Protein 3WWX (pdb70)

Sequence (340 aa):
PDHAATQQALEAAVADGVPGAVAQARDGRDRWTGTAGERGGDDRYRVGSITKTFTATVLLQLQAEGRIDLDDPVEKWLPGVVRGNGHDGRKITVRQLLNHTSGIYSYTEDPAFQAKVFGPGFLEHRYDTWTPKQLVAVAMAHEPDFTPGASWNYSNTNFVLAGMVIEKVTGRPYGKAVENRIIKPLKLRATTVPGTRSAMPEPSSPAYSKLSRNAPVHDVSTLNPSIAGAAGEMISDSRDLQTFYRALLQGRLLPKSALNEMTTTVQISPEYPNVGYGLGLMKDKLSCGVEVWGHGGGIHGSSSLAQVTRDGGHSLAGNFNADWAGDSQKVIEAEFCGTA

Organism: NCBI:txid690348

Structure (mmCIF, N/CA/C/O backbone):
data_3WWX
#
_entry.id   3WWX
#
_cell.length_a   59.290
_cell.length_b   74.681
_cell.length_c   76.447
_cell.angle_alpha   90.00
_cell.angle_beta   90.00
_cell.angle_gamma   90.00
#
_symmetry.space_group_name_H-M   'P 21 21 21'
#
loop_
_entity.id
_entity.type
_entity.pdbx_description
1 polymer 'S12 family peptidase'
2 non-polymer 'OCTANE 1,8-DIAMINE'
3 water water
#
loop_
_atom_site.group_PDB
_atom_site.id
_atom_site.type_symbol
_atom_site.label_atom_id
_atom_site.label_alt_id
_atom_site.label_comp_id
_atom_site.label_asym_id
_atom_site.label_entity_id
_atom_site.label_seq_id
_atom_site.pdbx_PDB_ins_code
_atom_site.Cartn_x
_atom_site.Cartn_y
_atom_site.Cartn_z
_atom_site.occupancy
_atom_site.B_iso_or_equiv
_atom_site.auth_seq_id
_atom_site.auth_comp_id
_atom_site.auth_asym_id
_atom_site.auth_atom_id
_atom_site.pdbx_PDB_model_num
ATOM 1 N N . PRO A 1 5 ? 44.346 -9.406 25.694 1.00 42.66 38 PRO A N 1
ATOM 2 C CA . PRO A 1 5 ? 42.892 -9.494 25.526 1.00 39.93 38 PRO A CA 1
ATOM 3 C C . PRO A 1 5 ? 42.519 -10.233 24.237 1.00 39.38 38 PRO A C 1
ATOM 4 O O . PRO A 1 5 ? 41.940 -11.303 24.442 1.00 47.80 38 PRO A O 1
ATOM 15 N N . ASP A 1 6 ? 42.810 -9.678 23.035 1.00 33.33 39 ASP A N 1
ATOM 16 C CA . ASP A 1 6 ? 42.897 -10.401 21.717 1.00 41.13 39 ASP A CA 1
ATOM 17 C C . ASP A 1 6 ? 42.014 -9.990 20.484 1.00 37.40 39 ASP A C 1
ATOM 18 O O . ASP A 1 6 ? 41.254 -10.805 19.944 1.00 38.41 39 ASP A O 1
ATOM 27 N N . HIS A 1 7 ? 42.148 -8.813 19.921 1.00 26.51 40 HIS A N 1
ATOM 28 C CA . HIS A 1 7 ? 41.187 -8.471 18.856 1.00 20.30 40 HIS A CA 1
ATOM 29 C C . HIS A 1 7 ? 41.825 -8.338 17.479 1.00 21.50 40 HIS A C 1
ATOM 30 O O . HIS A 1 7 ? 41.427 -7.524 16.654 1.00 18.94 40 HIS A O 1
ATOM 45 N N . ALA A 1 8 ? 42.791 -9.205 17.196 1.00 21.62 41 ALA A N 1
ATOM 46 C CA . ALA A 1 8 ? 43.619 -9.045 16.001 1.00 21.95 41 ALA A CA 1
ATOM 47 C C . ALA A 1 8 ? 42.849 -9.106 14.680 1.00 18.43 41 ALA A C 1
ATOM 48 O O . ALA A 1 8 ? 43.146 -8.357 13.758 1.00 19.09 41 ALA A O 1
ATOM 55 N N . ALA A 1 9 ? 41.864 -9.993 14.571 1.00 17.78 42 ALA A N 1
ATOM 56 C CA . ALA A 1 9 ? 41.077 -10.094 13.351 1.00 17.26 42 ALA A CA 1
ATOM 57 C C . ALA A 1 9 ? 40.314 -8.791 13.126 1.00 14.55 42 ALA A C 1
ATOM 58 O O . ALA A 1 9 ? 40.150 -8.335 11.990 1.00 17.61 42 ALA A O 1
ATOM 65 N N . THR A 1 10 ? 39.834 -8.202 14.213 1.00 16.44 43 THR A N 1
ATOM 66 C CA . THR A 1 10 ? 39.045 -6.977 14.084 1.00 14.72 43 THR A CA 1
ATOM 67 C C . THR A 1 10 ? 39.940 -5.829 13.627 1.00 14.87 43 THR A C 1
ATOM 68 O O . THR A 1 10 ? 39.542 -5.047 12.768 1.00 14.32 43 THR A O 1
ATOM 79 N N . GLN A 1 11 ? 41.140 -5.747 14.182 1.00 16.26 44 GLN A N 1
ATOM 80 C CA . GLN A 1 11 ? 42.149 -4.784 13.726 1.00 16.09 44 GLN A CA 1
ATOM 81 C C . GLN A 1 11 ? 42.419 -4.952 12.231 1.00 17.09 44 GLN A C 1
ATOM 82 O O . GLN A 1 11 ? 42.442 -3.980 11.470 1.00 17.21 44 GLN A O 1
ATOM 96 N N . GLN A 1 12 ? 42.591 -6.193 11.794 1.00 18.59 45 GLN A N 1
ATOM 97 C CA . GLN A 1 12 ? 42.800 -6.489 10.389 1.00 19.96 45 GLN A CA 1
ATOM 98 C C . GLN A 1 12 ? 41.646 -5.975 9.529 1.00 17.85 45 GLN A C 1
ATOM 99 O O . GLN A 1 12 ? 41.844 -5.475 8.423 1.00 19.52 45 GLN A O 1
ATOM 113 N N . ALA A 1 13 ? 40.418 -6.107 10.039 1.00 17.01 46 ALA A N 1
ATOM 114 C CA . ALA A 1 13 ? 39.233 -5.697 9.300 1.00 16.11 46 ALA A CA 1
ATOM 115 C C . ALA A 1 13 ? 39.154 -4.167 9.181 1.00 14.84 46 ALA A C 1
ATOM 116 O O . ALA A 1 13 ? 38.698 -3.647 8.176 1.00 16.40 46 ALA A O 1
ATOM 123 N N . LEU A 1 14 ? 39.624 -3.467 10.198 1.00 13.62 47 LEU A N 1
ATOM 124 C CA . LEU A 1 14 ? 39.738 -2.014 10.103 1.00 14.52 47 LEU A CA 1
ATOM 125 C C . LEU A 1 14 ? 40.754 -1.638 9.027 1.00 15.34 47 LEU A C 1
ATOM 126 O O . LEU A 1 14 ? 40.521 -0.718 8.227 1.00 16.07 47 LEU A O 1
ATOM 142 N N . GLU A 1 15 ? 41.893 -2.337 9.024 1.00 14.54 48 GLU A N 1
ATOM 143 C CA . GLU A 1 15 ? 42.900 -2.087 7.998 1.00 16.44 48 GLU A CA 1
ATOM 144 C C . GLU A 1 15 ? 42.364 -2.371 6.591 1.00 18.00 48 GLU A C 1
ATOM 145 O O . GLU A 1 15 ? 42.654 -1.633 5.642 1.00 17.37 48 GLU A O 1
ATOM 157 N N . ALA A 1 16 ? 41.555 -3.413 6.434 1.00 15.85 49 ALA A N 1
ATOM 158 C CA . ALA A 1 16 ? 40.938 -3.682 5.137 1.00 17.79 49 ALA A CA 1
ATOM 159 C C . ALA A 1 16 ? 40.013 -2.554 4.666 1.00 17.24 49 ALA A C 1
ATOM 160 O O . ALA A 1 16 ? 39.957 -2.229 3.478 1.00 19.75 49 ALA A O 1
ATOM 167 N N . ALA A 1 17 ? 39.262 -1.975 5.599 1.00 16.76 50 ALA A N 1
ATOM 168 C CA . ALA A 1 17 ? 38.389 -0.861 5.259 1.00 16.02 50 ALA A CA 1
ATOM 169 C C . ALA A 1 17 ? 39.197 0.323 4.737 1.00 14.25 50 ALA A C 1
ATOM 170 O O . ALA A 1 17 ? 38.829 0.950 3.746 1.00 16.68 50 ALA A O 1
ATOM 177 N N . VAL A 1 18 ? 40.292 0.612 5.419 1.00 15.51 51 VAL A N 1
ATOM 178 C CA . VAL A 1 18 ? 41.171 1.703 5.016 1.00 15.65 51 VAL A CA 1
ATOM 179 C C . VAL A 1 18 ? 41.791 1.395 3.648 1.00 18.38 51 VAL A C 1
ATOM 180 O O . VAL A 1 18 ? 41.844 2.263 2.781 1.00 18.24 51 VAL A O 1
ATOM 193 N N . ALA A 1 19 ? 42.220 0.155 3.435 1.00 18.60 52 ALA A N 1
ATOM 194 C CA . ALA A 1 19 ? 42.706 -0.229 2.099 1.00 18.19 52 ALA A CA 1
ATOM 195 C C . ALA A 1 19 ? 41.653 -0.053 0.995 1.00 22.71 52 ALA A C 1
ATOM 196 O O . ALA A 1 19 ? 42.001 0.174 -0.173 1.00 23.32 52 ALA A O 1
ATOM 203 N N . ASP A 1 20 ? 40.373 -0.163 1.354 1.00 19.29 53 ASP A N 1
ATOM 204 C CA . ASP A 1 20 ? 39.256 -0.040 0.419 1.00 18.67 53 ASP A CA 1
ATOM 205 C C . ASP A 1 20 ? 38.902 1.422 0.134 1.00 18.68 53 ASP A C 1
ATOM 206 O O . ASP A 1 20 ? 38.058 1.701 -0.714 1.00 22.06 53 ASP A O 1
ATOM 215 N N . GLY A 1 21 ? 39.526 2.339 0.874 1.00 16.95 54 GLY A N 1
ATOM 216 C CA . GLY A 1 21 ? 39.320 3.765 0.662 1.00 16.63 54 GLY A CA 1
ATOM 217 C C . GLY A 1 21 ? 38.813 4.557 1.855 1.00 18.84 54 GLY A C 1
ATOM 218 O O . GLY A 1 21 ? 38.692 5.773 1.752 1.00 18.28 54 GLY A O 1
ATOM 222 N N . VAL A 1 22 ? 38.513 3.905 2.974 1.00 15.87 55 VAL A N 1
ATOM 223 C CA . VAL A 1 22 ? 38.125 4.659 4.166 1.00 12.68 55 VAL A CA 1
ATOM 224 C C . VAL A 1 22 ? 39.315 5.457 4.708 1.00 14.16 55 VAL A C 1
ATOM 225 O O . VAL A 1 22 ? 40.352 4.878 5.041 1.00 14.85 55 VAL A O 1
ATOM 238 N N . PRO A 1 23 ? 39.179 6.790 4.843 1.00 13.28 56 PRO A N 1
ATOM 239 C CA . PRO A 1 23 ? 40.331 7.527 5.386 1.00 13.72 56 PRO A CA 1
ATOM 240 C C . PRO A 1 23 ? 40.712 7.155 6.817 1.00 15.25 56 PRO A C 1
ATOM 241 O O . PRO A 1 23 ? 41.894 7.090 7.146 1.00 15.21 56 PRO A O 1
ATOM 252 N N . GLY A 1 24 ? 39.723 6.912 7.674 1.00 12.63 57 GLY A N 1
ATOM 253 C CA . GLY A 1 24 ? 39.982 6.542 9.042 1.00 12.45 57 GLY A CA 1
ATOM 254 C C . GLY A 1 24 ? 38.870 5.665 9.597 1.00 12.43 57 GLY A C 1
ATOM 255 O O . GLY A 1 24 ? 37.686 6.013 9.498 1.00 12.18 57 GLY A O 1
ATOM 259 N N . ALA A 1 25 ? 39.260 4.531 10.174 1.00 12.83 58 ALA A N 1
ATOM 260 C CA . ALA A 1 25 ? 38.340 3.552 10.734 1.00 11.95 58 ALA A CA 1
ATOM 261 C C . ALA A 1 25 ? 38.617 3.390 12.215 1.00 11.98 58 ALA A C 1
ATOM 262 O O . ALA A 1 25 ? 39.765 3.372 12.652 1.00 13.05 58 ALA A O 1
ATOM 269 N N . VAL A 1 26 ? 37.558 3.279 13.007 1.00 10.29 59 VAL A N 1
ATOM 270 C CA . VAL A 1 26 ? 37.685 3.039 14.442 1.00 11.29 59 VAL A CA 1
ATOM 271 C C . VAL A 1 26 ? 36.677 1.992 14.886 1.00 11.75 59 VAL A C 1
ATOM 272 O O . VAL A 1 26 ? 35.561 1.927 14.357 1.00 11.42 59 VAL A O 1
ATOM 285 N N . ALA A 1 27 ? 37.068 1.168 15.856 1.00 12.41 60 ALA A N 1
ATOM 286 C CA . ALA A 1 27 ? 36.133 0.263 16.520 1.00 11.59 60 ALA A CA 1
ATOM 287 C C . ALA A 1 27 ? 36.580 0.043 17.941 1.00 13.17 60 ALA A C 1
ATOM 288 O O . ALA A 1 27 ? 37.759 0.224 18.282 1.00 11.82 60 ALA A O 1
ATOM 295 N N . GLN A 1 28 ? 35.609 -0.271 18.786 1.00 11.70 61 GLN A N 1
ATOM 296 C CA . GLN A 1 28 ? 35.878 -0.774 20.116 1.00 11.04 61 GLN A CA 1
ATOM 297 C C . GLN A 1 28 ? 35.047 -2.014 20.323 1.00 10.58 61 GLN A C 1
ATOM 298 O O . GLN A 1 28 ? 33.985 -2.166 19.723 1.00 10.47 61 GLN A O 1
ATOM 312 N N . ALA A 1 29 ? 35.524 -2.897 21.199 1.00 11.33 62 ALA A N 1
ATOM 313 C CA . ALA A 1 29 ? 34.825 -4.146 21.459 1.00 10.31 62 ALA A CA 1
ATOM 314 C C . ALA A 1 29 ? 35.073 -4.570 22.886 1.00 12.91 62 ALA A C 1
ATOM 315 O O . ALA A 1 29 ? 36.037 -4.147 23.515 1.00 13.72 62 ALA A O 1
ATOM 322 N N . ARG A 1 30 ? 34.188 -5.399 23.396 1.00 11.08 63 ARG A N 1
ATOM 323 C CA . ARG A 1 30 ? 34.335 -5.924 24.749 1.00 10.42 63 ARG A CA 1
ATOM 324 C C . ARG A 1 30 ? 33.714 -7.302 24.758 1.00 9.89 63 ARG A C 1
ATOM 325 O O . ARG A 1 30 ? 32.493 -7.461 24.695 1.00 10.63 63 ARG A O 1
ATOM 346 N N . ASP A 1 31 ? 34.588 -8.305 24.817 1.00 12.46 64 ASP A N 1
ATOM 347 C CA . ASP A 1 31 ? 34.188 -9.705 24.759 1.00 14.55 64 ASP A CA 1
ATOM 348 C C . ASP A 1 31 ? 34.198 -10.250 26.191 1.00 14.03 64 ASP A C 1
ATOM 349 O O . ASP A 1 31 ? 35.238 -10.594 26.738 1.00 14.61 64 ASP A O 1
ATOM 358 N N . GLY A 1 32 ? 33.018 -10.292 26.795 1.00 11.74 65 GLY A N 1
ATOM 359 C CA . GLY A 1 32 ? 32.885 -10.659 28.201 1.00 15.28 65 GLY A CA 1
ATOM 360 C C . GLY A 1 32 ? 33.231 -9.450 29.062 1.00 15.78 65 GLY A C 1
ATOM 361 O O . GLY A 1 32 ? 32.332 -8.818 29.632 1.00 18.01 65 GLY A O 1
ATOM 365 N N . ARG A 1 33 ? 34.529 -9.147 29.136 1.00 14.03 66 ARG A N 1
ATOM 366 C CA . ARG A 1 33 ? 35.076 -7.993 29.847 1.00 14.39 66 ARG A CA 1
ATOM 367 C C . ARG A 1 33 ? 36.304 -7.522 29.079 1.00 17.47 66 ARG A C 1
ATOM 368 O O . ARG A 1 33 ? 36.739 -8.179 28.135 1.00 19.57 66 ARG A O 1
ATOM 389 N N . ASP A 1 34 ? 36.835 -6.373 29.482 1.00 18.54 67 ASP A N 1
ATOM 390 C CA . ASP A 1 34 ? 38.122 -5.851 28.974 1.00 20.25 67 ASP A CA 1
ATOM 391 C C . ASP A 1 34 ? 37.992 -5.206 27.589 1.00 18.70 67 ASP A C 1
ATOM 392 O O . ASP A 1 34 ? 38.187 -5.841 26.564 1.00 18.69 67 ASP A O 1
ATOM 401 N N . ARG A 1 35 ? 37.662 -3.920 27.600 1.00 23.19 68 ARG A N 1
ATOM 402 C CA . ARG A 1 35 ? 37.376 -3.178 26.372 1.00 20.38 68 ARG A CA 1
ATOM 403 C C . ARG A 1 35 ? 38.633 -2.922 25.537 1.00 19.83 68 ARG A C 1
ATOM 404 O O . ARG A 1 35 ? 39.611 -2.379 26.043 1.00 27.81 68 ARG A O 1
ATOM 425 N N . TRP A 1 36 ? 38.567 -3.294 24.256 1.00 15.05 69 TRP A N 1
ATOM 426 C CA . TRP A 1 36 ? 39.620 -3.095 23.265 1.00 14.09 69 TRP A CA 1
ATOM 427 C C . TRP A 1 36 ? 39.266 -1.924 22.356 1.00 16.95 69 TRP A C 1
ATOM 428 O O . TRP A 1 36 ? 38.094 -1.730 22.039 1.00 15.10 69 TRP A O 1
ATOM 449 N N . THR A 1 37 ? 40.281 -1.166 21.938 1.00 13.97 70 THR A N 1
ATOM 450 C CA . THR A 1 37 ? 40.111 -0.044 21.022 1.00 13.76 70 THR A CA 1
ATOM 451 C C . THR A 1 37 ? 41.089 -0.204 19.870 1.00 16.55 70 THR A C 1
ATOM 452 O O . THR A 1 37 ? 42.286 -0.469 20.070 1.00 16.26 70 THR A O 1
ATOM 463 N N . GLY A 1 38 ? 40.587 -0.053 18.656 1.00 13.90 71 GLY A N 1
ATOM 464 C CA . GLY A 1 38 ? 41.404 -0.155 17.468 1.00 13.93 71 GLY A CA 1
ATOM 465 C C . GLY A 1 38 ? 41.135 0.960 16.481 1.00 15.39 71 GLY A C 1
ATOM 466 O O . GLY A 1 38 ? 40.004 1.444 16.360 1.00 13.77 71 GLY A O 1
ATOM 470 N N . THR A 1 39 ? 42.182 1.372 15.770 1.00 13.64 72 THR A N 1
ATOM 471 C CA . THR A 1 39 ? 42.077 2.349 14.702 1.00 13.40 72 THR A CA 1
ATOM 472 C C . THR A 1 39 ? 42.922 1.929 13.523 1.00 15.87 72 THR A C 1
ATOM 473 O O . THR A 1 39 ? 43.928 1.220 13.700 1.00 15.88 72 THR A O 1
ATOM 484 N N . ALA A 1 40 ? 42.536 2.383 12.341 1.00 15.18 73 ALA A N 1
ATOM 485 C CA . ALA A 1 40 ? 43.367 2.280 11.147 1.00 13.73 73 ALA A CA 1
ATOM 486 C C . ALA A 1 40 ? 43.212 3.556 10.331 1.00 14.31 73 ALA A C 1
ATOM 487 O O . ALA A 1 40 ? 42.185 4.252 10.416 1.00 13.77 73 ALA A O 1
ATOM 494 N N . GLY A 1 41 ? 44.227 3.881 9.533 1.00 16.08 74 GLY A N 1
ATOM 495 C CA . GLY A 1 41 ? 44.229 5.132 8.802 1.00 15.75 74 GLY A CA 1
ATOM 496 C C . GLY A 1 41 ? 44.380 6.307 9.743 1.00 15.54 74 GLY A C 1
ATOM 497 O O . GLY A 1 41 ? 45.034 6.228 10.784 1.00 17.86 74 GLY A O 1
ATOM 501 N N . GLU A 1 42 ? 43.728 7.411 9.396 1.00 14.08 75 GLU A N 1
ATOM 502 C CA . GLU A 1 42 ? 43.772 8.621 10.188 1.00 14.41 75 GLU A CA 1
ATOM 503 C C . GLU A 1 42 ? 42.526 8.723 11.065 1.00 13.35 75 GLU A C 1
ATOM 504 O O . GLU A 1 42 ? 41.467 9.165 10.626 1.00 16.08 75 GLU A O 1
ATOM 516 N N . ARG A 1 43 ? 42.671 8.305 12.313 1.00 13.69 76 ARG A N 1
ATOM 517 C CA . ARG A 1 43 ? 41.517 8.161 13.186 1.00 14.47 76 ARG A CA 1
ATOM 518 C C . ARG A 1 43 ? 41.949 8.000 14.617 1.00 14.25 76 ARG A C 1
ATOM 519 O O . ARG 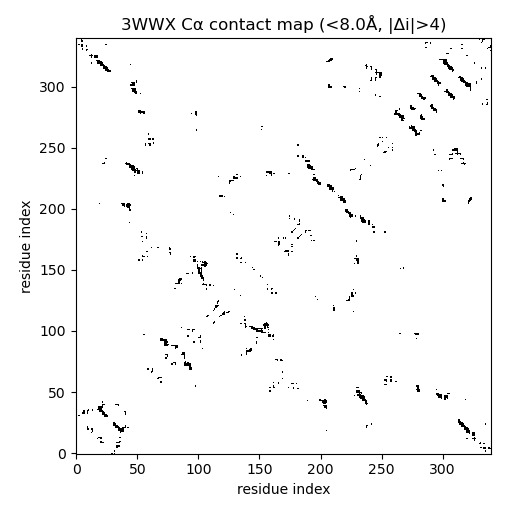A 1 43 ? 43.014 7.407 14.879 1.00 15.33 76 ARG A O 1
ATOM 540 N N . GLY A 1 44 ? 41.146 8.521 15.541 1.00 13.24 77 GLY A N 1
ATOM 541 C CA . GLY A 1 44 ? 41.366 8.365 16.972 1.00 11.98 77 GLY A CA 1
ATOM 542 C C . GLY A 1 44 ? 40.381 7.376 17.588 1.00 12.23 77 GLY A C 1
ATOM 543 O O . GLY A 1 44 ? 39.223 7.298 17.171 1.00 12.12 77 GLY A O 1
ATOM 547 N N . GLY A 1 45 ? 40.830 6.621 18.580 1.00 12.03 78 GLY A N 1
ATOM 548 C CA . GLY A 1 45 ? 40.012 5.544 19.118 1.00 12.62 78 GLY A CA 1
ATOM 549 C C . GLY A 1 45 ? 38.774 6.029 19.846 1.00 11.06 78 GLY A C 1
ATOM 550 O O . GLY A 1 45 ? 37.798 5.299 19.939 1.00 12.14 78 GLY A O 1
ATOM 554 N N . ASP A 1 46 ? 38.819 7.251 20.368 1.00 12.00 79 ASP A N 1
ATOM 555 C CA . ASP A 1 46 ? 37.693 7.861 21.072 1.00 11.91 79 ASP A CA 1
ATOM 556 C C . ASP A 1 46 ? 36.902 8.843 20.191 1.00 10.36 79 ASP A C 1
ATOM 557 O O . ASP A 1 46 ? 36.090 9.634 20.696 1.00 10.59 79 ASP A O 1
ATOM 566 N N . ASP A 1 47 ? 37.127 8.781 18.884 1.00 11.23 80 ASP A N 1
ATOM 567 C CA . ASP A 1 47 ? 36.423 9.690 17.967 1.00 9.53 80 ASP A CA 1
ATOM 568 C C . ASP A 1 47 ? 34.912 9.561 18.113 1.00 10.42 80 ASP A C 1
ATOM 569 O O . ASP A 1 47 ? 34.347 8.446 18.207 1.00 10.80 80 ASP A O 1
ATOM 578 N N . ARG A 1 48 ? 34.272 10.718 18.102 1.00 9.90 81 ARG A N 1
ATOM 579 C CA . ARG A 1 48 ? 32.821 10.811 18.105 1.00 9.07 81 ARG A CA 1
ATOM 580 C C . ARG A 1 48 ? 32.362 10.964 16.669 1.00 10.09 81 ARG A C 1
ATOM 581 O O . ARG A 1 48 ? 33.040 11.589 15.847 1.00 11.40 81 ARG A O 1
ATOM 602 N N . TYR A 1 49 ? 31.202 10.407 16.367 1.00 9.02 82 TYR A N 1
ATOM 603 C CA . TYR A 1 49 ? 30.701 10.370 15.004 1.00 8.01 82 TYR A CA 1
ATOM 604 C C . TYR A 1 49 ? 29.187 10.362 14.990 1.00 8.56 82 TYR A C 1
ATOM 605 O O . TYR A 1 49 ? 28.523 10.026 15.982 1.00 8.62 82 TYR A O 1
ATOM 623 N N . ARG A 1 50 ? 28.644 10.769 13.854 1.00 8.80 83 ARG A N 1
ATOM 624 C CA . ARG A 1 50 ? 27.217 10.729 13.600 1.00 8.84 83 ARG A CA 1
ATOM 625 C C . ARG A 1 50 ? 26.798 9.284 13.439 1.00 7.94 83 ARG A C 1
ATOM 626 O O . ARG A 1 50 ? 27.207 8.617 12.476 1.00 9.47 83 ARG A O 1
ATOM 647 N N . VAL A 1 51 ? 25.995 8.768 14.365 1.00 8.49 84 VAL A N 1
ATOM 648 C CA . VAL A 1 51 ? 25.647 7.341 14.350 1.00 8.05 84 VAL A CA 1
ATOM 649 C C . VAL A 1 51 ? 24.515 7.011 13.380 1.00 8.41 84 VAL A C 1
ATOM 650 O O . VAL A 1 51 ? 24.150 5.841 13.216 1.00 8.80 84 VAL A O 1
ATOM 663 N N . GLY A 1 52 ? 23.985 8.031 12.720 1.00 8.77 85 GLY A N 1
ATOM 664 C CA . GLY A 1 52 ? 22.897 7.802 11.783 1.00 9.84 85 GLY A CA 1
ATOM 665 C C . GLY A 1 52 ? 21.772 6.963 12.357 1.00 8.95 85 GLY A C 1
ATOM 666 O O . GLY A 1 52 ? 21.336 7.187 13.481 1.00 8.94 85 GLY A O 1
ATOM 670 N N . SER A 1 53 ? 21.346 5.982 11.566 1.00 9.63 86 SER A N 1
ATOM 671 C CA . SER A 1 53 ? 20.199 5.117 11.815 1.00 8.99 86 SER A CA 1
ATOM 672 C C . SER A 1 53 ? 20.202 4.383 13.161 1.00 9.55 86 SER A C 1
ATOM 673 O O . SER A 1 53 ? 19.162 3.903 13.625 1.00 10.40 86 SER A O 1
ATOM 681 N N . ILE A 1 54 ? 21.368 4.246 13.786 1.00 8.68 87 ILE A N 1
ATOM 682 C CA . ILE A 1 54 ? 21.437 3.705 15.139 1.00 9.13 87 ILE A CA 1
ATOM 683 C C . ILE A 1 54 ? 20.532 4.484 16.107 1.00 8.86 87 ILE A C 1
ATOM 684 O O . ILE A 1 54 ? 20.026 3.935 17.096 1.00 9.80 87 ILE A O 1
ATOM 700 N N . THR A 1 55 ? 20.293 5.756 15.799 1.00 8.30 88 THR A N 1
ATOM 701 C CA . THR A 1 55 ? 19.362 6.571 16.573 1.00 8.77 88 THR A CA 1
ATOM 702 C C . THR A 1 55 ? 18.028 5.874 16.744 1.00 9.92 88 THR A C 1
ATOM 703 O O . THR A 1 55 ? 17.369 6.005 17.784 1.00 9.63 88 THR A O 1
ATOM 714 N N . LYS A 1 56 ? 17.608 5.126 15.729 1.00 9.54 89 LYS A N 1
ATOM 715 C CA . LYS A 1 56 ? 16.329 4.435 15.778 1.00 7.49 89 LYS A CA 1
ATOM 716 C C . LYS A 1 56 ? 16.190 3.542 17.007 1.00 9.57 89 LYS A C 1
ATOM 717 O O . LYS A 1 56 ? 15.096 3.393 17.530 1.00 9.37 89 LYS A O 1
ATOM 736 N N . THR A 1 57 ? 17.269 2.901 17.449 1.00 9.17 90 THR A N 1
ATOM 737 C CA . THR A 1 57 ? 17.152 2.033 18.613 1.00 8.31 90 THR A CA 1
ATOM 738 C C . THR A 1 57 ? 16.813 2.850 19.859 1.00 9.96 90 THR A C 1
ATOM 739 O O . THR A 1 57 ? 16.041 2.400 20.716 1.00 9.77 90 THR A O 1
ATOM 750 N N . PHE A 1 58 ? 17.381 4.052 19.962 1.00 9.12 91 PHE A N 1
ATOM 751 C CA . PHE A 1 58 ? 17.061 4.943 21.076 1.00 8.86 91 PHE A CA 1
ATOM 752 C C . PHE A 1 58 ? 15.587 5.349 21.027 1.00 10.53 91 PHE A C 1
ATOM 753 O O . PHE A 1 58 ? 14.874 5.304 22.025 1.00 10.51 91 PHE A O 1
ATOM 770 N N . THR A 1 59 ? 15.119 5.754 19.859 1.00 9.30 92 THR A N 1
ATOM 771 C CA . THR A 1 59 ? 13.728 6.130 19.685 1.00 9.65 92 THR A CA 1
ATOM 772 C C . THR A 1 59 ? 12.767 5.005 20.065 1.00 11.16 92 THR A C 1
ATOM 773 O O . THR A 1 59 ? 11.785 5.230 20.807 1.00 11.04 92 THR A O 1
ATOM 784 N N . ALA A 1 60 ? 13.049 3.789 19.589 1.00 10.24 93 ALA A N 1
ATOM 785 C CA . ALA A 1 60 ? 12.210 2.629 19.925 1.00 9.03 93 ALA A CA 1
ATOM 786 C C . ALA A 1 60 ? 12.234 2.325 21.413 1.00 10.91 93 ALA A C 1
ATOM 787 O O . ALA A 1 60 ? 11.203 1.979 21.990 1.00 11.00 93 ALA A O 1
ATOM 794 N N . THR A 1 61 ? 13.394 2.444 22.034 1.00 11.20 94 THR A N 1
ATOM 795 C CA . THR A 1 61 ? 13.514 2.168 23.470 1.00 9.92 94 THR A CA 1
ATOM 796 C C . THR A 1 61 ? 12.608 3.097 24.270 1.00 12.38 94 THR A C 1
ATOM 797 O O . THR A 1 61 ? 11.922 2.663 25.183 1.00 11.52 94 THR A O 1
ATOM 808 N N . VAL A 1 62 ? 12.580 4.365 23.914 1.00 9.91 95 VAL A N 1
ATOM 809 C CA . VAL A 1 62 ? 11.718 5.314 24.625 1.00 9.73 95 VAL A CA 1
ATOM 810 C C . VAL A 1 62 ? 10.261 4.903 24.496 1.00 13.15 95 VAL A C 1
ATOM 811 O O . VAL A 1 62 ? 9.523 4.894 25.483 1.00 12.97 95 VAL A O 1
ATOM 824 N N . LEU A 1 63 ? 9.814 4.551 23.292 1.00 11.21 96 LEU A N 1
ATOM 825 C CA . LEU A 1 63 ? 8.414 4.181 23.116 1.00 10.52 96 LEU A CA 1
ATOM 826 C C . LEU A 1 63 ? 8.080 2.915 23.872 1.00 13.65 96 LEU A C 1
ATOM 827 O O . LEU A 1 63 ? 6.973 2.782 24.392 1.00 13.63 96 LEU A O 1
ATOM 843 N N . LEU A 1 64 ? 9.016 1.976 23.938 1.00 10.92 97 LEU A N 1
ATOM 844 C CA . LEU A 1 64 ? 8.775 0.770 24.729 1.00 11.70 97 LEU A CA 1
ATOM 845 C C . LEU A 1 64 ? 8.709 1.060 26.228 1.00 13.31 97 LEU A C 1
ATOM 846 O O . LEU A 1 64 ? 7.904 0.442 26.933 1.00 14.04 97 LEU A O 1
ATOM 862 N N . GLN A 1 65 ? 9.515 1.987 26.715 1.00 12.68 98 GLN A N 1
ATOM 863 C CA . GLN A 1 65 ? 9.370 2.428 28.096 1.00 12.40 98 GLN A CA 1
ATOM 864 C C . GLN A 1 65 ? 8.017 3.075 28.324 1.00 14.82 98 GLN A C 1
ATOM 865 O O . GLN A 1 65 ? 7.362 2.798 29.333 1.00 15.99 98 GLN A O 1
ATOM 879 N N . LEU A 1 66 ? 7.589 3.940 27.415 1.00 13.05 99 LEU A N 1
ATOM 880 C CA . LEU A 1 66 ? 6.304 4.611 27.598 1.00 14.95 99 LEU A CA 1
ATOM 881 C C . LEU A 1 66 ? 5.163 3.601 27.628 1.00 18.10 99 LEU A C 1
ATOM 882 O O . LEU A 1 66 ? 4.215 3.755 28.402 1.00 16.82 99 LEU A O 1
ATOM 898 N N . GLN A 1 67 ? 5.261 2.554 26.814 1.00 14.91 100 GLN A N 1
ATOM 899 C CA . GLN A 1 67 ? 4.256 1.501 26.829 1.00 15.34 100 GLN A CA 1
ATOM 900 C C . GLN A 1 67 ? 4.287 0.759 28.172 1.00 18.61 100 GLN A C 1
ATOM 901 O O . GLN A 1 67 ? 3.228 0.425 28.727 1.00 19.99 100 GLN A O 1
ATOM 915 N N . ALA A 1 68 ? 5.484 0.484 28.675 1.00 15.31 101 ALA A N 1
ATOM 916 C CA . ALA A 1 68 ? 5.656 -0.201 29.965 1.00 15.81 101 ALA A CA 1
ATOM 917 C C . ALA A 1 68 ? 5.088 0.633 31.110 1.00 21.68 101 ALA A C 1
ATOM 918 O O . ALA A 1 68 ? 4.703 0.082 32.145 1.00 22.50 101 ALA A O 1
ATOM 925 N N . GLU A 1 69 ? 5.043 1.951 30.932 1.00 19.41 102 GLU A N 1
ATOM 926 C CA . GLU A 1 69 ? 4.499 2.858 31.937 1.00 17.83 102 GLU A CA 1
ATOM 927 C C . GLU A 1 69 ? 2.980 3.014 31.780 1.00 18.73 102 GLU A C 1
ATOM 928 O O . GLU A 1 69 ? 2.356 3.784 32.517 1.00 22.13 102 GLU A O 1
ATOM 940 N N . GLY A 1 70 ? 2.405 2.294 30.819 1.00 19.21 103 GLY A N 1
ATOM 941 C CA . GLY A 1 70 ? 0.973 2.306 30.561 1.00 18.12 103 GLY A CA 1
ATOM 942 C C . GLY A 1 70 ? 0.478 3.576 29.899 1.00 22.13 103 GLY A C 1
ATOM 943 O O . GLY A 1 70 ? -0.702 3.920 30.014 1.00 22.26 103 GLY A O 1
ATOM 947 N N . ARG A 1 71 ? 1.366 4.270 29.180 1.00 18.96 104 ARG A N 1
ATOM 948 C CA . ARG A 1 71 ? 1.033 5.576 28.601 1.00 18.92 104 ARG A CA 1
ATOM 949 C C . ARG A 1 71 ? 0.651 5.505 27.121 1.00 17.29 104 ARG A C 1
ATOM 950 O O . ARG A 1 71 ? 0.101 6.458 26.552 1.00 20.02 104 ARG A O 1
ATOM 971 N N . ILE A 1 72 ? 0.929 4.366 26.516 1.00 16.66 105 ILE A N 1
ATOM 972 C CA . ILE A 1 72 ? 0.598 4.115 25.126 1.00 18.03 105 ILE A CA 1
ATOM 973 C C . ILE A 1 72 ? 0.598 2.617 24.876 1.00 16.93 105 ILE A C 1
ATOM 974 O O . ILE A 1 72 ? 1.350 1.886 25.512 1.00 18.16 105 ILE A O 1
ATOM 990 N N . ASP A 1 73 ? -0.254 2.165 23.961 1.00 16.07 106 ASP A N 1
ATOM 991 C CA . ASP A 1 73 ? -0.242 0.803 23.473 1.00 18.02 106 ASP A CA 1
ATOM 992 C C . ASP A 1 73 ? 0.339 0.874 22.065 1.00 15.94 106 ASP A C 1
ATOM 993 O O . ASP A 1 73 ? -0.193 1.576 21.216 1.00 17.78 106 ASP A O 1
ATOM 1002 N N . LEU A 1 74 ? 1.444 0.184 21.811 1.00 15.39 107 LEU A N 1
ATOM 1003 C CA . LEU A 1 74 ? 2.042 0.252 20.472 1.00 15.01 107 LEU A CA 1
ATOM 1004 C C . LEU A 1 74 ? 1.148 -0.313 19.371 1.00 16.71 107 LEU A C 1
ATOM 1005 O O . LEU A 1 74 ? 1.376 -0.047 18.185 1.00 15.19 107 LEU A O 1
ATOM 1021 N N . ASP A 1 75 ? 0.102 -1.061 19.735 1.00 15.95 108 ASP A N 1
ATOM 1022 C CA . ASP A 1 75 ? -0.844 -1.513 18.726 1.00 13.83 108 ASP A CA 1
ATOM 1023 C C . ASP A 1 75 ? -1.950 -0.490 18.476 1.00 14.17 108 ASP A C 1
ATOM 1024 O O . ASP A 1 75 ? -2.832 -0.744 17.662 1.00 17.20 108 ASP A O 1
ATOM 1033 N N . ASP A 1 76 ? -1.879 0.661 19.138 1.00 16.38 109 ASP A N 1
ATOM 1034 C CA . ASP A 1 76 ? -2.743 1.802 18.818 1.00 15.95 109 ASP A CA 1
ATOM 1035 C C . ASP A 1 76 ? -2.534 2.229 17.356 1.00 18.03 109 ASP A C 1
ATOM 1036 O O . ASP A 1 76 ? -1.402 2.227 16.860 1.00 15.81 109 ASP A O 1
ATOM 1045 N N . PRO A 1 77 ? -3.597 2.647 16.672 1.00 17.19 110 PRO A N 1
ATOM 1046 C CA . PRO A 1 77 ? -3.391 3.285 15.370 1.00 13.48 110 PRO A CA 1
ATOM 1047 C C . PRO A 1 77 ? -2.607 4.586 15.494 1.00 15.60 110 PRO A C 1
ATOM 1048 O O . PRO A 1 77 ? -2.742 5.324 16.463 1.00 15.68 110 PRO A O 1
ATOM 1059 N N . VAL A 1 78 ? -1.787 4.867 14.497 1.00 14.33 111 VAL A N 1
ATOM 1060 C CA . VAL A 1 78 ? -1.035 6.101 14.481 1.00 15.77 111 VAL A CA 1
ATOM 1061 C C . VAL A 1 78 ? -1.978 7.311 14.558 1.00 13.76 111 VAL A C 1
ATOM 1062 O O . VAL A 1 78 ? -1.674 8.310 15.215 1.00 15.38 111 VAL A O 1
ATOM 1075 N N . GLU A 1 79 ? -3.147 7.182 13.926 1.00 15.07 112 GLU A N 1
ATOM 1076 C CA . GLU A 1 79 ? -4.153 8.254 13.922 1.00 16.37 112 GLU A CA 1
ATOM 1077 C C . GLU A 1 79 ? -4.565 8.702 15.330 1.00 16.62 112 GLU A C 1
ATOM 1078 O O . GLU A 1 79 ? -4.865 9.879 15.554 1.00 19.00 112 GLU A O 1
ATOM 1090 N N . LYS A 1 80 ? -4.576 7.762 16.274 1.00 16.25 113 LYS A N 1
ATOM 1091 C CA . LYS A 1 80 ? -4.921 8.086 17.659 1.00 17.04 113 LYS A CA 1
ATOM 1092 C C . LYS A 1 80 ? -4.012 9.159 18.228 1.00 16.28 113 LYS A C 1
ATOM 1093 O O . LYS A 1 80 ? -4.448 10.076 18.921 1.00 20.65 113 LYS A O 1
ATOM 1112 N N . TRP A 1 81 ? -2.720 9.044 17.909 1.00 16.89 114 TRP A N 1
ATOM 1113 C CA . TRP A 1 81 ? -1.709 9.916 18.467 1.00 17.70 114 TRP A CA 1
ATOM 1114 C C . TRP A 1 81 ? -1.373 11.101 17.578 1.00 15.87 114 TRP A C 1
ATOM 1115 O O . TRP A 1 81 ? -1.004 12.152 18.089 1.00 17.90 114 TRP A O 1
ATOM 1136 N N . LEU A 1 82 ? -1.490 10.914 16.261 1.00 16.11 115 LEU A N 1
ATOM 1137 C CA . LEU A 1 82 ? -1.172 11.947 15.280 1.00 15.67 115 LEU A CA 1
ATOM 1138 C C . LEU A 1 82 ? -2.340 12.147 14.310 1.00 15.89 115 LEU A C 1
ATOM 1139 O O . LEU A 1 82 ? -2.246 11.849 13.122 1.00 16.19 115 LEU A O 1
ATOM 1155 N N . PRO A 1 83 ? -3.460 12.670 14.816 1.00 20.19 116 PRO A N 1
ATOM 1156 C CA . PRO A 1 83 ? -4.652 12.773 13.965 1.00 17.73 116 PRO A CA 1
ATOM 1157 C C . PRO A 1 83 ? -4.431 13.609 12.707 1.00 15.70 116 PRO A C 1
ATOM 1158 O O . PRO A 1 83 ? -3.887 14.704 12.794 1.00 18.56 116 PRO A O 1
ATOM 1169 N N . GLY A 1 84 ? -4.839 13.051 11.567 1.00 16.65 117 GLY A N 1
ATOM 1170 C CA . GLY A 1 84 ? -4.736 13.716 10.283 1.00 18.98 117 GLY A CA 1
ATOM 1171 C C . GLY A 1 84 ? -3.354 13.782 9.656 1.00 16.49 117 GLY A C 1
ATOM 1172 O O . GLY A 1 84 ? -3.216 14.279 8.552 1.00 18.71 117 GLY A O 1
ATOM 1176 N N . VAL A 1 85 ? -2.336 13.271 10.340 1.00 17.42 118 VAL A N 1
ATOM 1177 C CA . VAL A 1 85 ? -0.955 13.459 9.886 1.00 16.00 118 VAL A CA 1
ATOM 1178 C C . VAL A 1 85 ? -0.583 12.491 8.780 1.00 15.20 118 VAL A C 1
ATOM 1179 O O . VAL A 1 85 ? 0.123 12.868 7.844 1.00 14.40 118 VAL A O 1
ATOM 1192 N N . VAL A 1 86 ? -1.015 11.242 8.894 1.00 15.51 119 VAL A N 1
ATOM 1193 C CA . VAL A 1 86 ? -0.676 10.224 7.898 1.00 14.68 119 VAL A CA 1
ATOM 1194 C C . VAL A 1 86 ? -1.921 9.962 7.047 1.00 15.26 119 VAL A C 1
ATOM 1195 O O . VAL A 1 86 ? -2.724 9.096 7.388 1.00 16.23 119 VAL A O 1
ATOM 1208 N N . ARG A 1 87 ? -2.115 10.735 5.964 1.00 15.21 120 ARG A N 1
ATOM 1209 C CA . ARG A 1 87 ? -3.340 10.640 5.136 1.00 16.89 120 ARG A CA 1
ATOM 1210 C C . ARG A 1 87 ? -3.144 10.760 3.607 1.00 20.11 120 ARG A C 1
ATOM 1211 O O . ARG A 1 87 ? -4.093 10.691 2.832 1.00 21.61 120 ARG A O 1
ATOM 1232 N N . GLY A 1 88 ? -1.924 10.948 3.169 1.00 14.47 121 GLY A N 1
ATOM 1233 C CA . GLY A 1 88 ? -1.704 11.379 1.797 1.00 13.13 121 GLY A CA 1
ATOM 1234 C C . GLY A 1 88 ? -1.601 10.279 0.775 1.00 11.59 121 GLY A C 1
ATOM 1235 O O . GLY A 1 88 ? -0.894 9.301 0.974 1.00 11.47 121 GLY A O 1
ATOM 1239 N N . ASN A 1 89 ? -2.311 10.441 -0.343 1.00 12.42 122 ASN A N 1
ATOM 1240 C CA . ASN A 1 89 ? -2.188 9.592 -1.516 1.00 12.52 122 ASN A CA 1
ATOM 1241 C C . ASN A 1 89 ? -2.211 8.095 -1.200 1.00 12.78 122 ASN A C 1
ATOM 1242 O O . ASN A 1 89 ? -1.390 7.345 -1.726 1.00 13.22 122 ASN A O 1
ATOM 1253 N N . GLY A 1 90 ? -3.121 7.687 -0.314 1.00 14.30 123 GLY A N 1
ATOM 1254 C CA . GLY A 1 90 ? -3.281 6.295 0.057 1.00 14.62 123 GLY A CA 1
ATOM 1255 C C . GLY A 1 90 ? -2.733 5.943 1.428 1.00 16.95 123 GLY A C 1
ATOM 1256 O O . GLY A 1 90 ? -3.100 4.915 2.007 1.00 16.65 123 GLY A O 1
ATOM 1260 N N . HIS A 1 91 ? -1.834 6.762 1.954 1.00 14.31 124 HIS A N 1
ATOM 1261 C CA . HIS A 1 91 ? -1.377 6.556 3.324 1.00 13.46 124 HIS A CA 1
ATOM 1262 C C . HIS A 1 91 ? -2.542 6.745 4.276 1.00 17.54 124 HIS A C 1
ATOM 1263 O O . HIS A 1 91 ? -3.319 7.679 4.132 1.00 16.21 124 HIS A O 1
ATOM 1278 N N . ASP A 1 92 ? -2.644 5.893 5.291 1.00 13.69 125 ASP A N 1
ATOM 1279 C CA . ASP A 1 92 ? -3.761 5.985 6.214 1.00 14.59 125 ASP A CA 1
ATOM 1280 C C . ASP A 1 92 ? -3.379 5.555 7.621 1.00 13.80 125 ASP A C 1
ATOM 1281 O O . ASP A 1 92 ? -3.318 4.352 7.938 1.00 13.35 125 ASP A O 1
ATOM 1290 N N . GLY A 1 93 ? -3.127 6.547 8.460 1.00 14.43 126 GLY A N 1
ATOM 1291 C CA . GLY A 1 93 ? -2.770 6.293 9.840 1.00 14.65 126 GLY A CA 1
ATOM 1292 C C . GLY A 1 93 ? -3.853 5.611 10.653 1.00 15.77 126 GLY A C 1
ATOM 1293 O O . GLY A 1 93 ? -3.572 5.161 11.765 1.00 14.93 126 GLY A O 1
ATOM 1297 N N . ARG A 1 94 ? -5.074 5.536 10.123 1.00 16.58 127 ARG A N 1
ATOM 1298 C CA . ARG A 1 94 ? -6.129 4.793 10.810 1.00 18.00 127 ARG A CA 1
ATOM 1299 C C . ARG A 1 94 ? -5.879 3.288 10.727 1.00 19.45 127 ARG A C 1
ATOM 1300 O O . ARG A 1 94 ? -6.431 2.521 11.523 1.00 21.94 127 ARG A O 1
ATOM 1321 N N . LYS A 1 95 ? -5.050 2.868 9.769 1.00 16.34 128 LYS A N 1
ATOM 1322 C CA . LYS A 1 95 ? -4.847 1.461 9.455 1.00 16.23 128 LY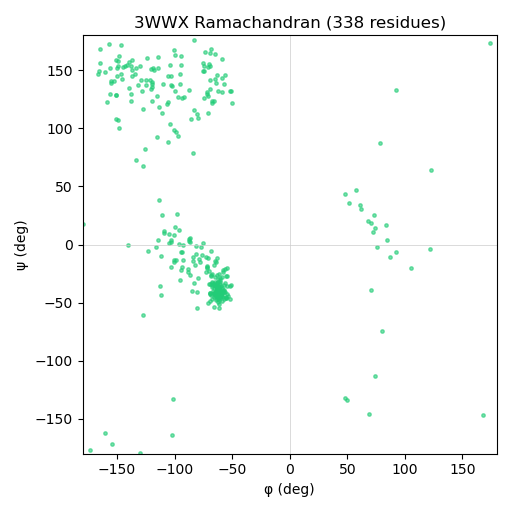S A CA 1
ATOM 1323 C C . LYS A 1 95 ? -3.423 0.999 9.771 1.00 16.48 128 LYS A C 1
ATOM 1324 O O . LYS A 1 95 ? -3.044 -0.135 9.471 1.00 21.09 128 LYS A O 1
ATOM 1343 N N . ILE A 1 96 ? -2.636 1.902 10.335 1.00 15.23 129 ILE A N 1
ATOM 1344 C CA . ILE A 1 96 ? -1.224 1.642 10.635 1.00 15.51 129 ILE A CA 1
ATOM 1345 C C . ILE A 1 96 ? -1.024 1.815 12.125 1.00 15.09 129 ILE A C 1
ATOM 1346 O O . ILE A 1 96 ? -1.489 2.801 12.694 1.00 16.25 129 ILE A O 1
ATOM 1362 N N . THR A 1 97 ? -0.325 0.875 12.770 1.00 13.77 130 THR A N 1
ATOM 1363 C CA . THR A 1 97 ? -0.080 0.974 14.207 1.00 15.05 130 THR A CA 1
ATOM 1364 C C . THR A 1 97 ? 1.320 1.509 14.500 1.00 12.45 130 THR A C 1
ATOM 1365 O O . THR A 1 97 ? 2.187 1.520 13.624 1.00 13.43 130 THR A O 1
ATOM 1376 N N . VAL A 1 98 ? 1.523 1.970 15.725 1.00 13.39 131 VAL A N 1
ATOM 1377 C CA . VAL A 1 98 ? 2.822 2.495 16.120 1.00 12.15 131 VAL A CA 1
ATOM 1378 C C . VAL A 1 98 ? 3.862 1.372 16.007 1.00 13.01 131 VAL A C 1
ATOM 1379 O O . VAL A 1 98 ? 4.990 1.617 15.559 1.00 12.60 131 VAL A O 1
ATOM 1392 N N . ARG A 1 99 ? 3.484 0.139 16.347 1.00 12.64 132 ARG A N 1
ATOM 1393 C CA . ARG A 1 99 ? 4.394 -1.006 16.210 1.00 11.49 132 ARG A CA 1
ATOM 1394 C C . ARG A 1 99 ? 4.878 -1.168 14.778 1.00 10.67 132 ARG A C 1
ATOM 1395 O O . ARG A 1 99 ? 6.044 -1.457 14.539 1.00 12.26 132 ARG A O 1
ATOM 1416 N N . GLN A 1 100 ? 3.979 -0.979 13.814 1.00 12.85 133 GLN A N 1
ATOM 1417 C CA . GLN A 1 100 ? 4.334 -1.117 12.413 1.00 12.10 133 GLN A CA 1
ATOM 1418 C C . GLN A 1 100 ? 5.292 -0.019 11.929 1.00 11.30 133 GLN A C 1
ATOM 1419 O O . GLN A 1 100 ? 6.073 -0.256 11.012 1.00 12.00 133 GLN A O 1
ATOM 1433 N N . LEU A 1 101 ? 5.250 1.150 12.562 1.00 10.65 134 LEU A N 1
ATOM 1434 C CA . LEU A 1 101 ? 6.300 2.151 12.329 1.00 10.49 134 LEU A CA 1
ATOM 1435 C C . LEU A 1 101 ? 7.634 1.582 12.759 1.00 12.29 134 LEU A C 1
ATOM 1436 O O . LEU A 1 101 ? 8.622 1.646 12.024 1.00 10.52 134 LEU A O 1
ATOM 1452 N N . LEU A 1 102 ? 7.672 0.994 13.949 1.00 10.86 135 LEU A N 1
ATOM 1453 C CA . LEU A 1 102 ? 8.946 0.631 14.560 1.00 10.60 135 LEU A CA 1
ATOM 1454 C C . LEU A 1 102 ? 9.644 -0.560 13.924 1.00 10.37 135 LEU A C 1
ATOM 1455 O O . LEU A 1 102 ? 10.866 -0.677 14.028 1.00 10.39 135 LEU A O 1
ATOM 1471 N N . ASN A 1 103 ? 8.895 -1.436 13.254 1.00 10.69 136 ASN A N 1
ATOM 1472 C CA . ASN A 1 103 ? 9.481 -2.573 12.547 1.00 11.91 136 ASN A CA 1
ATOM 1473 C C . ASN A 1 103 ? 9.432 -2.467 11.015 1.00 10.77 136 ASN A C 1
ATOM 1474 O O . ASN A 1 103 ? 9.756 -3.414 10.309 1.00 11.46 136 ASN A O 1
ATOM 1485 N N . HIS A 1 104 ? 9.055 -1.283 10.526 1.00 10.91 137 HIS A N 1
ATOM 1486 C CA . HIS A 1 104 ? 9.037 -0.975 9.092 1.00 9.99 137 HIS A CA 1
ATOM 1487 C C . HIS A 1 104 ? 8.088 -1.867 8.290 1.00 10.46 137 HIS A C 1
ATOM 1488 O O . HIS A 1 104 ? 8.333 -2.141 7.117 1.00 11.72 137 HIS A O 1
ATOM 1503 N N . THR A 1 105 ? 6.976 -2.261 8.904 1.00 11.21 138 THR A N 1
ATOM 1504 C CA . THR A 1 105 ? 5.928 -2.959 8.147 1.00 12.02 138 THR A CA 1
ATOM 1505 C C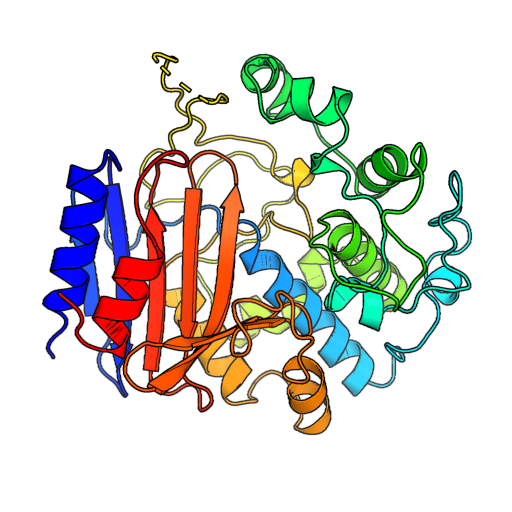 . THR A 1 105 ? 4.734 -2.052 7.869 1.00 11.92 138 THR A C 1
ATOM 1506 O O . THR A 1 105 ? 3.698 -2.521 7.384 1.00 13.47 138 THR A O 1
ATOM 1517 N N . SER A 1 106 ? 4.869 -0.752 8.156 1.00 10.88 139 SER A N 1
ATOM 1518 C CA . SER A 1 106 ? 3.808 0.216 7.870 1.00 10.27 139 SER A CA 1
ATOM 1519 C C . SER A 1 106 ? 3.540 0.416 6.383 1.00 12.38 139 SER A C 1
ATOM 1520 O O . SER A 1 106 ? 2.392 0.676 6.002 1.00 13.94 139 SER A O 1
ATOM 1528 N N . GLY A 1 107 ? 4.573 0.325 5.555 1.00 11.33 140 GLY A N 1
ATOM 1529 C CA . GLY A 1 107 ? 4.465 0.638 4.136 1.00 12.50 140 GLY A CA 1
ATOM 1530 C C . GLY A 1 107 ? 4.612 2.119 3.819 1.00 11.91 140 GLY A C 1
ATOM 1531 O O . GLY A 1 107 ? 4.466 2.519 2.664 1.00 12.58 140 GLY A O 1
ATOM 1535 N N . ILE A 1 108 ? 4.892 2.943 4.823 1.00 10.51 141 ILE A N 1
ATOM 1536 C CA . ILE A 1 108 ? 4.926 4.391 4.608 1.00 10.44 141 ILE A CA 1
ATOM 1537 C C . ILE A 1 108 ? 6.157 4.802 3.781 1.00 9.65 141 ILE A C 1
ATOM 1538 O O . ILE A 1 108 ? 7.287 4.430 4.056 1.00 10.96 141 ILE A O 1
ATOM 1554 N N . TYR A 1 109 ? 5.920 5.579 2.737 1.00 10.11 142 TYR A N 1
ATOM 1555 C CA . TYR A 1 109 ? 6.953 6.102 1.866 1.00 9.66 142 TYR A CA 1
ATOM 1556 C C . TYR A 1 109 ? 8.047 6.768 2.686 1.00 9.02 142 TYR A C 1
ATOM 1557 O O . TYR A 1 109 ? 7.757 7.590 3.552 1.00 9.83 142 TYR A O 1
ATOM 1575 N N . SER A 1 110 ? 9.276 6.410 2.361 1.00 9.82 143 SER A N 1
ATOM 1576 C CA . SER A 1 110 ? 10.464 6.957 3.022 1.00 9.48 143 SER A CA 1
ATOM 1577 C C . SER A 1 110 ? 10.859 8.311 2.415 1.00 8.80 143 SER A C 1
ATOM 1578 O O . SER A 1 110 ? 11.225 8.395 1.240 1.00 10.08 143 SER A O 1
ATOM 1586 N N . TYR A 1 111 ? 10.784 9.376 3.216 1.00 9.71 144 TYR A N 1
ATOM 1587 C CA . TYR A 1 111 ? 10.945 10.733 2.683 1.00 9.13 144 TYR A CA 1
ATOM 1588 C C . TYR A 1 111 ? 12.326 10.928 2.072 1.00 9.74 144 TYR A C 1
ATOM 1589 O O . TYR A 1 111 ? 12.508 11.795 1.219 1.00 10.01 144 TYR A O 1
ATOM 1607 N N . THR A 1 112 ? 13.307 10.154 2.516 1.00 9.82 145 THR A N 1
ATOM 1608 C CA . THR A 1 112 ? 14.665 10.325 2.016 1.00 10.35 145 THR A CA 1
ATOM 1609 C C . THR A 1 112 ? 14.808 9.860 0.573 1.00 11.84 145 THR A C 1
ATOM 1610 O O . THR A 1 112 ? 15.815 10.148 -0.064 1.00 13.68 145 THR A O 1
ATOM 1621 N N . GLU A 1 113 ? 13.796 9.160 0.065 1.00 10.98 146 GLU A N 1
ATOM 1622 C CA . GLU A 1 113 ? 13.762 8.726 -1.331 1.00 11.57 146 GLU A CA 1
ATOM 1623 C C . GLU A 1 113 ? 13.034 9.696 -2.253 1.00 11.24 146 GLU A C 1
ATOM 1624 O O . GLU A 1 113 ? 13.059 9.525 -3.472 1.00 13.98 146 GLU A O 1
ATOM 1636 N N . ASP A 1 114 ? 12.417 10.729 -1.700 1.00 9.30 147 ASP A N 1
ATOM 1637 C CA . ASP A 1 114 ? 11.724 11.703 -2.540 1.00 10.74 147 ASP A CA 1
ATOM 1638 C C . ASP A 1 114 ? 12.746 12.371 -3.455 1.00 11.81 147 ASP A C 1
ATOM 1639 O O . ASP A 1 114 ? 13.787 12.804 -2.990 1.00 10.70 147 ASP A O 1
ATOM 1648 N N . PRO A 1 115 ? 12.459 12.476 -4.769 1.00 11.54 148 PRO A N 1
ATOM 1649 C CA . PRO A 1 115 ? 13.472 13.024 -5.674 1.00 13.55 148 PRO A CA 1
ATOM 1650 C C . PRO A 1 115 ? 13.933 14.438 -5.339 1.00 11.84 148 PRO A C 1
ATOM 1651 O O . PRO A 1 115 ? 15.138 14.710 -5.399 1.00 14.68 148 PRO A O 1
ATOM 1662 N N . ALA A 1 116 ? 13.019 15.332 -4.974 1.00 11.22 149 ALA A N 1
ATOM 1663 C CA . ALA A 1 116 ? 13.427 16.695 -4.616 1.00 13.93 149 ALA A CA 1
ATOM 1664 C C . ALA A 1 116 ? 14.252 16.714 -3.331 1.00 15.56 149 ALA A C 1
ATOM 1665 O O . ALA A 1 116 ? 15.263 17.432 -3.218 1.00 14.19 149 ALA A O 1
ATOM 1672 N N . PHE A 1 117 ? 13.855 15.905 -2.357 1.00 11.24 150 PHE A N 1
ATOM 1673 C CA . PHE A 1 117 ? 14.648 15.804 -1.128 1.00 11.45 150 PHE A CA 1
ATOM 1674 C C . PHE A 1 117 ? 16.050 15.320 -1.443 1.00 13.41 150 PHE A C 1
ATOM 1675 O O . PHE A 1 117 ? 17.040 15.845 -0.913 1.00 12.67 150 PHE A O 1
ATOM 1692 N N . GLN A 1 118 ? 16.151 14.316 -2.296 1.00 12.85 151 GLN A N 1
ATOM 1693 C CA . GLN A 1 118 ? 17.463 13.797 -2.654 1.00 12.93 151 GLN A CA 1
ATOM 1694 C C . GLN A 1 118 ? 18.317 14.847 -3.342 1.00 14.90 151 GLN A C 1
ATOM 1695 O O . GLN A 1 118 ? 19.514 14.923 -3.127 1.00 15.19 151 GLN A O 1
ATOM 1709 N N . ALA A 1 119 ? 17.712 15.639 -4.204 1.00 13.99 152 ALA A N 1
ATOM 1710 C CA . ALA A 1 119 ? 18.472 16.675 -4.887 1.00 14.42 152 ALA A CA 1
ATOM 1711 C C . ALA A 1 119 ? 19.034 17.709 -3.929 1.00 16.73 152 ALA A C 1
ATOM 1712 O O . ALA A 1 119 ? 20.113 18.265 -4.175 1.00 18.55 152 ALA A O 1
ATOM 1719 N N . LYS A 1 120 ? 18.314 17.989 -2.849 1.00 13.12 153 LYS A N 1
ATOM 1720 C CA . LYS A 1 120 ? 18.752 18.986 -1.877 1.00 12.75 153 LYS A CA 1
ATOM 1721 C C . LYS A 1 120 ? 19.746 18.420 -0.876 1.00 13.11 153 LYS A C 1
ATOM 1722 O O . LYS A 1 120 ? 20.626 19.133 -0.437 1.00 14.51 153 LYS A O 1
ATOM 1741 N N . VAL A 1 121 ? 19.606 17.143 -0.527 1.00 12.32 154 VAL A N 1
ATOM 1742 C CA . VAL A 1 121 ? 20.292 16.593 0.634 1.00 12.58 154 VAL A CA 1
ATOM 1743 C C . VAL A 1 121 ? 21.373 15.572 0.311 1.00 14.37 154 VAL A C 1
ATOM 1744 O O . VAL A 1 121 ? 22.403 15.528 0.993 1.00 14.09 154 VAL A O 1
ATOM 1757 N N . PHE A 1 122 ? 21.170 14.750 -0.711 1.00 14.09 155 PHE A N 1
ATOM 1758 C CA . PHE A 1 122 ? 22.096 13.636 -0.971 1.00 17.60 155 PHE A CA 1
ATOM 1759 C C . PHE A 1 122 ? 23.062 13.846 -2.112 1.00 20.55 155 PHE A C 1
ATOM 1760 O O . PHE A 1 122 ? 24.105 13.177 -2.180 1.00 21.98 155 PHE A O 1
ATOM 1777 N N . GLY A 1 123 ? 22.747 14.773 -2.999 1.00 17.17 156 GLY A N 1
ATOM 1778 C CA . GLY A 1 123 ? 23.633 15.078 -4.112 1.00 18.81 156 GLY A CA 1
ATOM 1779 C C . GLY A 1 123 ? 24.411 16.353 -3.864 1.00 18.54 156 GLY A C 1
ATOM 1780 O O . GLY A 1 123 ? 24.466 16.839 -2.741 1.00 17.26 156 GLY A O 1
ATOM 1784 N N . PRO A 1 124 ? 25.001 16.924 -4.922 1.00 17.47 157 PRO A N 1
ATOM 1785 C CA . PRO A 1 124 ? 25.775 18.161 -4.758 1.00 20.09 157 PRO A CA 1
ATOM 1786 C C . PRO A 1 124 ? 24.978 19.337 -4.169 1.00 16.60 157 PRO A C 1
ATOM 1787 O O . PRO A 1 124 ? 25.581 20.244 -3.585 1.00 17.47 157 PRO A O 1
ATOM 1798 N N . GLY A 1 125 ? 23.645 19.313 -4.272 1.00 14.78 158 GLY A N 1
ATOM 1799 C CA . GLY A 1 125 ? 22.798 20.295 -3.622 1.00 13.48 158 GLY A CA 1
ATOM 1800 C C . GLY A 1 125 ? 22.998 20.380 -2.118 1.00 11.51 158 GLY A C 1
ATOM 1801 O O . GLY A 1 125 ? 22.692 21.397 -1.499 1.00 12.40 158 GLY A O 1
ATOM 1805 N N . PHE A 1 126 ? 23.543 19.314 -1.537 1.00 13.64 159 PHE A N 1
ATOM 1806 C CA . PHE A 1 126 ? 23.918 19.325 -0.118 1.00 10.64 159 PHE A CA 1
ATOM 1807 C C . PHE A 1 126 ? 24.794 20.511 0.224 1.00 11.11 159 PHE A C 1
ATOM 1808 O O . PHE A 1 126 ? 24.686 21.079 1.303 1.00 10.92 159 PHE A O 1
ATOM 1825 N N . LEU A 1 127 ? 25.657 20.905 -0.701 1.00 11.50 160 LEU A N 1
ATOM 1826 C CA . LEU A 1 127 ? 26.560 22.004 -0.402 1.00 11.42 160 LEU A CA 1
ATOM 1827 C C . LEU A 1 127 ? 25.796 23.305 -0.182 1.00 11.17 160 LEU A C 1
ATOM 1828 O O . LEU A 1 127 ? 26.259 24.175 0.545 1.00 11.53 160 LEU A O 1
ATOM 1844 N N . GLU A 1 128 ? 24.627 23.440 -0.816 1.00 11.11 161 GLU A N 1
ATOM 1845 C CA . GLU A 1 128 ? 23.748 24.585 -0.598 1.00 12.49 161 GLU A CA 1
ATOM 1846 C C . GLU A 1 128 ? 22.822 24.407 0.623 1.00 10.72 161 GLU A C 1
ATOM 1847 O O . GLU A 1 128 ? 22.621 25.337 1.390 1.00 13.20 161 GLU A O 1
ATOM 1859 N N . HIS A 1 129 ? 22.298 23.193 0.810 1.00 11.83 162 HIS A N 1
ATOM 1860 C CA . HIS A 1 129 ? 21.198 22.967 1.761 1.00 11.68 162 HIS A CA 1
ATOM 1861 C C . HIS A 1 129 ? 21.585 22.297 3.069 1.00 11.63 162 HIS A C 1
ATOM 1862 O O . HIS A 1 129 ? 20.726 22.091 3.927 1.00 11.73 162 HIS A O 1
ATOM 1877 N N . ARG A 1 130 ? 22.872 22.006 3.255 1.00 10.76 163 ARG A N 1
ATOM 1878 C CA . ARG A 1 130 ? 23.320 21.220 4.402 1.00 9.53 163 ARG A CA 1
ATOM 1879 C C . ARG A 1 130 ? 22.921 21.761 5.749 1.00 9.86 163 ARG A C 1
ATOM 1880 O O . ARG A 1 130 ? 22.820 20.965 6.691 1.00 9.93 163 ARG A O 1
ATOM 1901 N N . TYR A 1 131 ? 22.718 23.075 5.878 1.00 10.91 164 TYR A N 1
ATOM 1902 C CA . TYR A 1 131 ? 22.397 23.664 7.173 1.00 10.24 164 TYR A CA 1
ATOM 1903 C C . TYR A 1 131 ? 20.911 24.010 7.333 1.00 9.46 164 TYR A C 1
ATOM 1904 O O . TYR A 1 131 ? 20.512 24.568 8.362 1.00 11.40 164 TYR A O 1
ATOM 1922 N N . ASP A 1 132 ? 20.104 23.661 6.336 1.00 11.93 165 ASP A N 1
ATOM 1923 C CA . ASP A 1 132 ? 18.659 23.940 6.389 1.00 11.40 165 ASP A CA 1
ATOM 1924 C C . ASP A 1 132 ? 17.994 23.142 7.511 1.00 11.04 165 ASP A C 1
ATOM 1925 O O . ASP A 1 132 ? 18.372 21.989 7.799 1.00 12.03 165 ASP A O 1
ATOM 1934 N N . THR A 1 133 ? 17.023 23.777 8.161 1.00 12.04 166 THR A N 1
ATOM 1935 C CA . THR A 1 133 ? 16.249 23.136 9.207 1.00 10.74 166 THR A CA 1
ATOM 1936 C C . THR A 1 133 ? 15.000 22.503 8.643 1.00 14.06 166 THR A C 1
ATOM 1937 O O . THR A 1 133 ? 14.214 23.158 7.947 1.00 13.66 166 THR A O 1
ATOM 1948 N N . TRP A 1 134 ? 14.834 21.225 8.958 1.00 11.65 167 TRP A N 1
ATOM 1949 C CA . TRP A 1 134 ? 13.672 20.448 8.567 1.00 11.74 167 TRP A CA 1
ATOM 1950 C C . TRP A 1 134 ? 12.896 20.084 9.802 1.00 13.79 167 TRP A C 1
ATOM 1951 O O . TRP A 1 134 ? 13.406 19.363 10.669 1.00 14.46 167 TRP A O 1
ATOM 1972 N N . THR A 1 135 ? 11.653 20.540 9.893 1.00 10.43 168 THR A N 1
ATOM 1973 C CA . THR A 1 135 ? 10.801 20.094 10.984 1.00 10.75 168 THR A CA 1
ATOM 1974 C C . THR A 1 135 ? 10.327 18.672 10.736 1.00 10.17 168 THR A C 1
ATOM 1975 O O . THR A 1 135 ? 10.239 18.221 9.604 1.00 10.54 168 THR A O 1
ATOM 1986 N N . PRO A 1 136 ? 10.022 17.933 11.804 1.00 10.03 169 PRO A N 1
ATOM 1987 C CA . PRO A 1 136 ? 9.459 16.600 11.586 1.00 9.82 169 PRO A CA 1
ATOM 1988 C C . PRO A 1 136 ? 8.223 16.650 10.697 1.00 10.86 169 PRO A C 1
ATOM 1989 O O . PRO A 1 136 ? 8.097 15.821 9.799 1.00 10.52 169 PRO A O 1
ATOM 2000 N N . LYS A 1 137 ? 7.329 17.610 10.894 1.00 10.71 170 LYS A N 1
ATOM 2001 C CA . LYS A 1 137 ? 6.139 17.662 10.053 1.00 9.76 170 LYS A CA 1
ATOM 2002 C C . LYS A 1 137 ? 6.497 17.948 8.593 1.00 10.78 170 LYS A C 1
ATOM 2003 O O . LYS A 1 137 ? 5.818 17.456 7.685 1.00 11.44 170 LYS A O 1
ATOM 2022 N N . GLN A 1 138 ? 7.560 18.710 8.348 1.00 10.48 171 GLN A N 1
ATOM 2023 C CA . GLN A 1 138 ? 7.997 18.931 6.966 1.00 10.06 171 GLN A CA 1
ATOM 2024 C C . GLN A 1 138 ? 8.494 17.641 6.323 1.00 10.23 171 GLN A C 1
ATOM 2025 O O . GLN A 1 138 ? 8.211 17.367 5.150 1.00 11.59 171 GLN A O 1
ATOM 2039 N N . LEU A 1 139 ? 9.255 16.840 7.057 1.00 9.67 172 LEU A N 1
ATOM 2040 C CA . LEU A 1 139 ? 9.718 15.565 6.526 1.00 9.56 172 LEU A CA 1
ATOM 2041 C C . LEU A 1 139 ? 8.543 14.638 6.210 1.00 8.91 172 LEU A C 1
ATOM 2042 O O . LEU A 1 139 ? 8.522 13.968 5.189 1.00 9.45 172 LEU A O 1
ATOM 2058 N N . VAL A 1 140 ? 7.569 14.564 7.103 1.00 9.57 173 VAL A N 1
ATOM 2059 C CA . VAL A 1 140 ? 6.403 13.725 6.859 1.00 11.18 173 VAL A CA 1
ATOM 2060 C C . VAL A 1 140 ? 5.641 14.264 5.637 1.00 10.73 173 VAL A C 1
ATOM 2061 O O . VAL A 1 140 ? 5.189 13.484 4.787 1.00 10.53 173 VAL A O 1
ATOM 2074 N N . ALA A 1 141 ? 5.516 15.579 5.516 1.00 11.16 174 ALA A N 1
ATOM 2075 C CA . ALA A 1 141 ? 4.827 16.156 4.350 1.00 11.56 174 ALA A CA 1
ATOM 2076 C C . ALA A 1 141 ? 5.458 15.702 3.046 1.00 10.71 174 ALA A C 1
ATOM 2077 O O . ALA A 1 141 ? 4.744 15.402 2.071 1.00 11.83 174 ALA A O 1
ATOM 2084 N N . VAL A 1 142 ? 6.784 15.654 3.003 1.00 11.10 175 VAL A N 1
ATOM 2085 C CA . VAL A 1 142 ? 7.476 15.208 1.811 1.00 9.97 175 VAL A CA 1
ATOM 2086 C C . VAL A 1 142 ? 6.982 13.809 1.404 1.00 11.22 175 VAL A C 1
ATOM 2087 O O . VAL A 1 142 ? 6.700 13.540 0.229 1.00 11.04 175 VAL A O 1
ATOM 2100 N N . ALA A 1 143 ? 6.877 12.914 2.369 1.00 9.74 176 ALA A N 1
ATOM 2101 C CA . ALA A 1 143 ? 6.409 11.558 2.110 1.00 9.81 176 ALA A CA 1
ATOM 2102 C C . ALA A 1 143 ? 4.955 11.478 1.698 1.00 10.20 176 ALA A C 1
ATOM 2103 O O . ALA A 1 143 ? 4.589 10.617 0.902 1.00 10.65 176 ALA A O 1
ATOM 2110 N N . MET A 1 144 ? 4.126 12.376 2.225 1.00 9.70 177 MET A N 1
ATOM 2111 C CA . MET A 1 144 ? 2.677 12.291 2.045 1.00 10.05 177 MET A CA 1
ATOM 2112 C C . MET A 1 144 ? 2.196 12.757 0.669 1.00 11.09 177 MET A C 1
ATOM 2113 O O . MET A 1 144 ? 1.009 12.650 0.372 1.00 11.59 177 MET A O 1
ATOM 2127 N N . ALA A 1 145 ? 3.102 13.217 -0.179 1.00 10.75 178 ALA A N 1
ATOM 2128 C CA . ALA A 1 145 ? 2.768 13.455 -1.583 1.00 11.57 178 ALA A CA 1
ATOM 2129 C C . ALA A 1 145 ? 2.591 12.144 -2.332 1.00 13.14 178 ALA A C 1
ATOM 2130 O O . ALA A 1 145 ? 1.965 12.103 -3.393 1.00 13.36 178 ALA A O 1
ATOM 2137 N N . HIS A 1 146 ? 3.117 11.065 -1.762 1.00 10.80 179 HIS A N 1
ATOM 2138 C CA . HIS A 1 146 ? 3.332 9.838 -2.505 1.00 11.22 179 HIS A CA 1
ATOM 2139 C C . HIS A 1 146 ? 2.473 8.696 -2.013 1.00 10.22 179 HIS A C 1
ATOM 2140 O O . HIS A 1 146 ? 1.975 8.718 -0.893 1.00 10.88 179 HIS A O 1
ATOM 2155 N N . GLU A 1 147 ? 2.326 7.677 -2.858 1.00 12.49 180 GLU A N 1
ATOM 2156 C CA . GLU A 1 147 ? 1.624 6.465 -2.484 1.00 14.27 180 GLU A CA 1
ATOM 2157 C C . GLU A 1 147 ? 2.483 5.633 -1.544 1.00 11.70 180 GLU A C 1
ATOM 2158 O O . GLU A 1 147 ? 3.690 5.633 -1.653 1.00 11.83 180 GLU A O 1
ATOM 2170 N N . PRO A 1 148 ? 1.858 4.886 -0.636 1.00 12.09 181 PRO A N 1
ATOM 2171 C CA . PRO A 1 148 ? 2.628 3.928 0.163 1.00 11.12 181 PRO A CA 1
ATOM 2172 C C . PRO A 1 148 ? 3.340 2.898 -0.685 1.00 12.54 181 PRO A C 1
ATOM 2173 O O . PRO A 1 148 ? 2.960 2.637 -1.825 1.00 12.82 181 PRO A O 1
ATOM 2184 N N . ASP A 1 149 ? 4.366 2.273 -0.123 1.00 12.49 182 ASP A N 1
ATOM 2185 C CA . ASP A 1 149 ? 5.015 1.132 -0.778 1.00 11.53 182 ASP A CA 1
ATOM 2186 C C . ASP A 1 149 ? 4.128 -0.117 -0.810 1.00 12.29 182 ASP A C 1
ATOM 2187 O O . ASP A 1 149 ? 4.219 -0.916 -1.747 1.00 17.04 182 ASP A O 1
ATOM 2196 N N . PHE A 1 150 ? 3.318 -0.297 0.224 1.00 13.11 183 PHE A N 1
ATOM 2197 C CA . PHE A 1 150 ? 2.454 -1.460 0.327 1.00 14.40 183 PHE A CA 1
ATOM 2198 C C . PHE A 1 150 ? 1.403 -1.218 1.398 1.00 12.83 183 PHE A C 1
ATOM 2199 O O . PHE A 1 150 ? 1.487 -0.258 2.171 1.00 13.99 183 PHE A O 1
ATOM 2216 N N . THR A 1 151 ? 0.394 -2.091 1.429 1.00 16.96 184 THR A N 1
ATOM 2217 C CA . THR A 1 151 ? -0.673 -2.016 2.410 1.00 17.39 184 THR A CA 1
ATOM 2218 C C . THR A 1 151 ? -0.097 -2.378 3.776 1.00 14.43 184 THR A C 1
ATOM 2219 O O . THR A 1 151 ? 0.747 -3.265 3.876 1.00 16.36 184 THR A O 1
ATOM 2230 N N . PRO A 1 152 ? -0.546 -1.690 4.830 1.00 16.04 185 PRO A N 1
ATOM 2231 C CA . PRO A 1 152 ? 0.064 -1.935 6.140 1.00 15.32 185 PRO A CA 1
ATOM 2232 C C . PRO A 1 152 ? 0.094 -3.403 6.529 1.00 18.41 185 PRO A C 1
ATOM 2233 O O . PRO A 1 152 ? -0.908 -4.104 6.380 1.00 17.63 185 PRO A O 1
ATOM 2244 N N . GLY A 1 153 ? 1.250 -3.869 6.983 1.00 16.87 186 GLY A N 1
ATOM 2245 C CA . GLY A 1 153 ? 1.421 -5.235 7.437 1.00 17.20 186 GLY A CA 1
ATOM 2246 C C . GLY A 1 153 ? 1.773 -6.229 6.356 1.00 17.32 186 GLY A C 1
ATOM 2247 O O . GLY A 1 153 ? 2.133 -7.366 6.665 1.00 20.41 186 GLY A O 1
ATOM 2251 N N . ALA A 1 154 ? 1.679 -5.828 5.091 1.00 17.15 187 ALA A N 1
ATOM 2252 C CA . ALA A 1 154 ? 1.789 -6.792 3.987 1.00 18.92 187 ALA A CA 1
ATOM 2253 C C . ALA A 1 154 ? 3.212 -7.145 3.584 1.00 20.60 187 ALA A C 1
ATOM 2254 O O . ALA A 1 154 ? 3.434 -8.136 2.899 1.00 22.24 187 ALA A O 1
ATOM 2261 N N . SER A 1 155 ? 4.187 -6.326 3.987 1.00 14.20 188 SER A N 1
ATOM 2262 C CA . SER A 1 155 ? 5.557 -6.548 3.577 1.00 14.31 188 SER A CA 1
ATOM 2263 C C . SER A 1 155 ? 6.463 -5.806 4.550 1.00 13.56 188 SER A C 1
ATOM 2264 O O . SER A 1 155 ? 6.057 -5.480 5.668 1.00 15.15 188 SER A O 1
ATOM 2272 N N . TRP A 1 156 ? 7.700 -5.592 4.115 1.00 13.19 189 TRP A N 1
ATOM 2273 C CA . TRP A 1 156 ? 8.702 -4.876 4.910 1.00 13.07 189 TRP A CA 1
ATOM 2274 C C . TRP A 1 156 ? 9.480 -3.971 3.974 1.00 14.39 189 TRP A C 1
ATOM 2275 O O . TRP A 1 156 ? 9.910 -4.378 2.872 1.00 13.85 189 TRP A O 1
ATOM 2296 N N . ASN A 1 157 ? 9.678 -2.733 4.408 1.00 11.08 190 ASN A N 1
ATOM 2297 C CA . ASN A 1 157 ? 10.583 -1.843 3.702 1.00 12.39 190 ASN A CA 1
ATOM 2298 C C . ASN A 1 157 ? 11.077 -0.792 4.666 1.00 11.17 190 ASN A C 1
ATOM 2299 O O . ASN A 1 157 ? 10.293 -0.168 5.359 1.00 10.76 190 ASN A O 1
ATOM 2310 N N . TYR A 1 158 ? 12.389 -0.620 4.717 1.00 10.93 191 TYR A N 1
ATOM 2311 C CA . TYR A 1 158 ? 12.994 0.342 5.616 1.00 11.94 191 TYR A CA 1
ATOM 2312 C C . TYR A 1 158 ? 12.600 1.744 5.210 1.00 11.83 191 TYR A C 1
ATOM 2313 O O . TYR A 1 158 ? 12.860 2.155 4.073 1.00 12.75 191 TYR A O 1
ATOM 2331 N N . SER A 1 159 ? 12.002 2.488 6.139 1.00 9.79 192 SER A N 1
ATOM 2332 C CA . SER A 1 159 ? 11.537 3.841 5.846 1.00 8.38 192 SER A CA 1
ATOM 2333 C C . SER A 1 159 ? 11.851 4.801 6.980 1.00 9.00 192 SER A C 1
ATOM 2334 O O . SER A 1 159 ? 11.475 4.573 8.135 1.00 10.03 192 SER A O 1
ATOM 2342 N N . ASN A 1 160 ? 12.564 5.864 6.643 1.00 8.53 193 ASN A N 1
ATOM 2343 C CA . ASN A 1 160 ? 12.962 6.828 7.655 1.00 8.54 193 ASN A CA 1
ATOM 2344 C C . ASN A 1 160 ? 11.756 7.588 8.184 1.00 9.04 193 ASN A C 1
ATOM 2345 O O . ASN A 1 160 ? 11.766 8.046 9.328 1.00 9.16 193 ASN A O 1
ATOM 2356 N N . THR A 1 161 ? 10.702 7.714 7.375 1.00 8.48 194 THR A N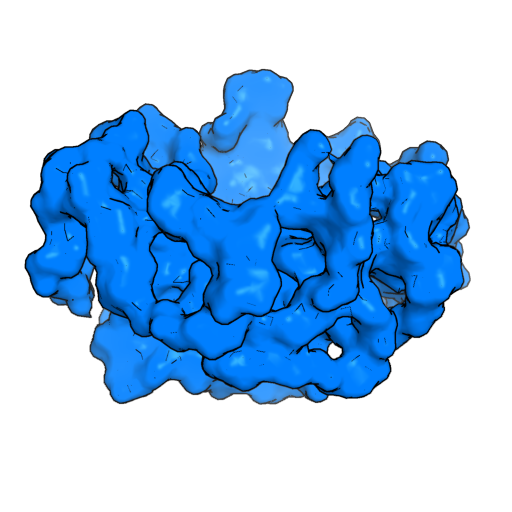 1
ATOM 2357 C CA . THR A 1 161 ? 9.494 8.405 7.824 1.00 8.61 194 THR A CA 1
ATOM 2358 C C . THR A 1 161 ? 8.909 7.707 9.036 1.00 8.92 194 THR A C 1
ATOM 2359 O O . THR A 1 161 ? 8.339 8.351 9.921 1.00 8.98 194 THR A O 1
ATOM 2370 N N . ASN A 1 162 ? 9.071 6.398 9.109 1.00 9.45 195 ASN A N 1
ATOM 2371 C CA . ASN A 1 162 ? 8.523 5.655 10.236 1.00 9.87 195 ASN A CA 1
ATOM 2372 C C . ASN A 1 162 ? 9.046 6.162 11.553 1.00 9.98 195 ASN A C 1
ATOM 2373 O O . ASN A 1 162 ? 8.276 6.249 12.512 1.00 10.12 195 ASN A O 1
ATOM 2384 N N . PHE A 1 163 ? 10.331 6.510 11.614 1.00 9.59 196 PHE A N 1
ATOM 2385 C CA . PHE A 1 163 ? 10.918 6.942 12.881 1.00 9.71 196 PHE A CA 1
ATOM 2386 C C . PHE A 1 163 ? 10.795 8.429 13.133 1.00 10.06 196 PHE A C 1
ATOM 2387 O O . PHE A 1 163 ? 10.775 8.837 14.287 1.00 9.82 196 PHE A O 1
ATOM 2404 N N . VAL A 1 164 ? 10.642 9.243 12.094 1.00 9.48 197 VAL A N 1
ATOM 2405 C CA . VAL A 1 164 ? 10.206 10.617 12.314 1.00 8.67 197 VAL A CA 1
ATOM 2406 C C . VAL A 1 164 ? 8.800 10.640 12.946 1.00 8.47 197 VAL A C 1
ATOM 2407 O O . VAL A 1 164 ? 8.566 11.368 13.918 1.00 9.40 197 VAL A O 1
ATOM 2420 N N . LEU A 1 165 ? 7.878 9.850 12.416 1.00 9.40 198 LEU A N 1
ATOM 2421 C CA . LEU A 1 165 ? 6.554 9.691 13.026 1.00 9.16 198 LEU A CA 1
ATOM 2422 C C . LEU A 1 165 ? 6.674 9.174 14.462 1.00 11.40 198 LEU A C 1
ATOM 2423 O O . LEU A 1 165 ? 6.007 9.682 15.363 1.00 10.85 198 LEU A O 1
ATOM 2439 N N . ALA A 1 166 ? 7.533 8.183 14.698 1.00 10.14 199 ALA A N 1
ATOM 2440 C CA . ALA A 1 166 ? 7.682 7.644 16.047 1.00 10.29 199 ALA A CA 1
ATOM 2441 C C . ALA A 1 166 ? 8.122 8.744 17.023 1.00 11.03 199 ALA A C 1
ATOM 2442 O O . ALA A 1 166 ? 7.644 8.810 18.165 1.00 11.39 199 ALA A O 1
ATOM 2449 N N . GLY A 1 167 ? 9.035 9.614 16.602 1.00 9.90 200 GLY A N 1
ATOM 2450 C CA . GLY A 1 167 ? 9.435 10.747 17.405 1.00 10.36 200 GLY A CA 1
ATOM 2451 C C . GLY A 1 167 ? 8.264 11.668 17.705 1.00 12.10 200 GLY A C 1
ATOM 2452 O O . GLY A 1 167 ? 8.138 12.192 18.810 1.00 11.65 200 GLY A O 1
ATOM 2456 N N . MET A 1 168 ? 7.422 11.896 16.711 1.00 11.76 201 MET A N 1
ATOM 2457 C CA . MET A 1 168 ? 6.251 12.744 16.909 1.00 13.18 201 MET A CA 1
ATOM 2458 C C . MET A 1 168 ? 5.296 12.114 17.933 1.00 13.02 201 MET A C 1
ATOM 2459 O O . MET A 1 168 ? 4.677 12.841 18.733 1.00 13.97 201 MET A O 1
ATOM 2473 N N . VAL A 1 169 ? 5.193 10.792 17.937 1.00 12.20 202 VAL A N 1
ATOM 2474 C CA . VAL A 1 169 ? 4.333 10.097 18.912 1.00 12.23 202 VAL A CA 1
ATOM 2475 C C . VAL A 1 169 ? 4.903 10.314 20.307 1.00 13.13 202 VAL A C 1
ATOM 2476 O O . VAL A 1 169 ? 4.163 10.582 21.257 1.00 14.55 202 VAL A O 1
ATOM 2489 N N . ILE A 1 170 ? 6.223 10.207 20.446 1.00 11.94 203 ILE A N 1
ATOM 2490 C CA . ILE A 1 170 ? 6.878 10.420 21.740 1.00 11.79 203 ILE A CA 1
ATOM 2491 C C . ILE A 1 170 ? 6.544 11.818 22.244 1.00 14.14 203 ILE A C 1
ATOM 2492 O O . ILE A 1 170 ? 6.204 11.993 23.420 1.00 13.17 203 ILE A O 1
ATOM 2508 N N . GLU A 1 171 ? 6.626 12.804 21.365 1.00 13.31 204 GLU A N 1
ATOM 2509 C CA . GLU A 1 171 ? 6.337 14.171 21.750 1.00 13.77 204 GLU A CA 1
ATOM 2510 C C . GLU A 1 171 ? 4.874 14.301 22.215 1.00 15.53 204 GLU A C 1
ATOM 2511 O O . GLU A 1 171 ? 4.605 15.024 23.176 1.00 16.38 204 GLU A O 1
ATOM 2523 N N . LYS A 1 172 ? 3.945 13.617 21.553 1.00 14.55 205 LYS A N 1
ATOM 2524 C CA . LYS A 1 172 ? 2.522 13.712 21.924 1.00 15.68 205 LYS A CA 1
ATOM 2525 C C . LYS A 1 172 ? 2.295 13.061 23.284 1.00 17.36 205 LYS A C 1
ATOM 2526 O O . LYS A 1 172 ? 1.592 13.611 24.135 1.00 18.67 205 LYS A O 1
ATOM 2545 N N . VAL A 1 173 ? 2.895 11.894 23.506 1.00 16.13 206 VAL A N 1
ATOM 2546 C CA . VAL A 1 173 ? 2.745 11.192 24.782 1.00 16.24 206 VAL A CA 1
ATOM 2547 C C . VAL A 1 173 ? 3.343 11.981 25.946 1.00 17.76 206 VAL A C 1
ATOM 2548 O O . VAL A 1 173 ? 2.727 12.073 27.019 1.00 19.47 206 VAL A O 1
ATOM 2561 N N . THR A 1 174 ? 4.537 12.539 25.755 1.00 16.49 207 THR A N 1
ATOM 2562 C CA . THR A 1 174 ? 5.298 13.146 26.840 1.00 16.11 207 THR A CA 1
ATOM 2563 C C . THR A 1 174 ? 5.079 14.654 26.992 1.00 18.36 207 THR A C 1
ATOM 2564 O O . THR A 1 174 ? 5.394 15.210 28.048 1.00 19.42 207 THR A O 1
ATOM 2575 N N . GLY A 1 175 ? 4.575 15.313 25.950 1.00 15.20 208 GLY A N 1
ATOM 2576 C CA . GLY A 1 175 ? 4.465 16.768 25.943 1.00 17.61 208 GLY A CA 1
ATOM 2577 C C . GLY A 1 175 ? 5.771 17.524 25.795 1.00 20.14 208 GLY A C 1
ATOM 2578 O O . GLY A 1 175 ? 5.807 18.742 25.963 1.00 23.93 208 GLY A O 1
ATOM 2582 N N . ARG A 1 176 ? 6.855 16.821 25.458 1.00 16.47 209 ARG A N 1
ATOM 2583 C CA . ARG A 1 176 ? 8.153 17.464 25.266 1.00 16.94 209 ARG A CA 1
ATOM 2584 C C . ARG A 1 176 ? 8.827 16.876 24.019 1.00 14.87 209 ARG A C 1
ATOM 2585 O O . ARG A 1 176 ? 8.487 15.780 23.611 1.00 15.23 209 ARG A O 1
ATOM 2606 N N . PRO A 1 177 ? 9.786 17.606 23.432 1.00 17.87 210 PRO A N 1
ATOM 2607 C CA . PRO A 1 177 ? 10.489 17.054 22.269 1.00 16.80 210 PRO A CA 1
ATOM 2608 C C . PRO A 1 177 ? 11.125 15.697 22.571 1.00 14.66 210 PRO A C 1
ATOM 2609 O O . PRO A 1 177 ? 11.561 15.441 23.699 1.00 13.36 210 PRO A O 1
ATOM 2620 N N . TYR A 1 178 ? 11.156 14.820 21.571 1.00 12.99 211 TYR A N 1
ATOM 2621 C CA . TYR A 1 178 ? 11.560 13.434 21.807 1.00 12.61 211 TYR A CA 1
ATOM 2622 C C . TYR A 1 178 ? 12.997 13.344 22.344 1.00 12.61 211 TYR A C 1
ATOM 2623 O O . TYR A 1 178 ? 13.323 12.422 23.105 1.00 13.59 211 TYR A O 1
ATOM 2641 N N . GLY A 1 179 ? 13.858 14.282 21.964 1.00 12.04 212 GLY A N 1
ATOM 2642 C CA . GLY A 1 179 ? 15.247 14.264 22.395 1.00 12.28 212 GLY A CA 1
ATOM 2643 C C . GLY A 1 179 ? 15.373 14.345 23.904 1.00 12.92 212 GLY A C 1
ATOM 2644 O O . GLY A 1 179 ? 16.295 13.789 24.488 1.00 14.00 212 GLY A O 1
ATOM 2648 N N . LYS A 1 180 ? 14.462 15.070 24.533 1.00 13.14 213 LYS A N 1
ATOM 2649 C CA . LYS A 1 180 ? 14.498 15.188 25.988 1.00 13.76 213 LYS A CA 1
ATOM 2650 C C . LYS A 1 180 ? 14.235 13.826 26.626 1.00 12.54 213 LYS A C 1
ATOM 2651 O O . LYS A 1 180 ? 14.821 13.495 27.657 1.00 14.55 213 LYS A O 1
ATOM 2670 N N . ALA A 1 181 ? 13.395 13.009 25.999 1.00 13.24 214 ALA A N 1
ATOM 2671 C CA . ALA A 1 181 ? 13.112 11.670 26.510 1.00 11.58 214 ALA A CA 1
ATOM 2672 C C . ALA A 1 181 ? 14.349 10.772 26.367 1.00 11.29 214 ALA A C 1
ATOM 2673 O O . ALA A 1 181 ? 14.713 10.024 27.275 1.00 11.98 214 ALA A O 1
ATOM 2680 N N . VAL A 1 182 ? 15.028 10.864 25.229 1.00 11.87 215 VAL A N 1
ATOM 2681 C CA . VAL A 1 182 ? 16.259 10.116 25.031 1.00 12.38 215 VAL A CA 1
ATOM 2682 C C . VAL A 1 182 ? 17.300 10.521 26.070 1.00 12.03 215 VAL A C 1
ATOM 2683 O O . VAL A 1 182 ? 17.953 9.662 26.666 1.00 11.64 215 VAL A O 1
ATOM 2696 N N . GLU A 1 183 ? 17.436 11.821 26.310 1.00 10.46 216 GLU A N 1
ATOM 2697 C CA . GLU A 1 183 ? 18.398 12.325 27.282 1.00 12.44 216 GLU A CA 1
ATOM 2698 C C . GLU A 1 183 ? 18.088 11.817 28.681 1.00 13.62 216 GLU A C 1
ATOM 2699 O O . GLU A 1 183 ? 18.958 11.293 29.358 1.00 13.84 216 GLU A O 1
ATOM 2711 N N . ASN A 1 184 ? 16.839 11.958 29.097 1.00 14.01 217 ASN A N 1
ATOM 2712 C CA . ASN A 1 184 ? 16.492 11.681 30.480 1.00 15.36 217 ASN A CA 1
ATOM 2713 C C . ASN A 1 184 ? 16.317 10.208 30.801 1.00 15.35 217 ASN A C 1
ATOM 2714 O O . ASN A 1 184 ? 16.576 9.779 31.935 1.00 16.83 217 ASN A O 1
ATOM 2725 N N . ARG A 1 185 ? 15.908 9.424 29.810 1.00 13.14 218 ARG A N 1
ATOM 2726 C CA . ARG A 1 185 ? 15.657 8.006 30.015 1.00 12.32 218 ARG A CA 1
ATOM 2727 C C . ARG A 1 185 ? 16.836 7.110 29.671 1.00 14.78 218 ARG A C 1
ATOM 2728 O O . ARG A 1 185 ? 16.885 5.974 30.117 1.00 16.25 218 ARG A O 1
ATOM 2749 N N . ILE A 1 186 ? 17.753 7.597 28.842 1.00 11.56 219 ILE A N 1
ATOM 2750 C CA . ILE A 1 186 ? 18.843 6.751 28.361 1.00 12.35 219 ILE A CA 1
ATOM 2751 C C . ILE A 1 186 ? 20.216 7.373 28.586 1.00 11.05 219 ILE A C 1
ATOM 2752 O O . ILE A 1 186 ? 21.061 6.760 29.226 1.00 13.09 219 ILE A O 1
ATOM 2768 N N . ILE A 1 187 ? 20.482 8.543 28.002 1.00 11.12 220 ILE A N 1
ATOM 2769 C CA . ILE A 1 187 ? 21.800 9.139 28.081 1.00 12.51 220 ILE A CA 1
ATOM 2770 C C . ILE A 1 187 ? 22.224 9.389 29.531 1.00 12.34 220 ILE A C 1
ATOM 2771 O O . ILE A 1 187 ? 23.328 9.030 29.936 1.00 14.61 220 ILE A O 1
ATOM 2787 N N . LYS A 1 188 ? 21.348 9.994 30.314 1.00 12.88 221 LYS A N 1
ATOM 2788 C CA . LYS A 1 188 ? 21.723 10.328 31.688 1.00 15.49 221 LYS A CA 1
ATOM 2789 C C . LYS A 1 188 ? 21.846 9.090 32.593 1.00 14.36 221 LYS A C 1
ATOM 2790 O O . LYS A 1 188 ? 22.878 8.921 33.259 1.00 17.56 221 LYS A O 1
ATOM 2809 N N . PRO A 1 189 ? 20.840 8.205 32.607 1.00 14.74 222 PRO A N 1
ATOM 2810 C CA . PRO A 1 189 ? 20.943 7.051 33.510 1.00 15.27 222 PRO A CA 1
ATOM 2811 C C . PRO A 1 189 ? 22.116 6.124 33.206 1.00 20.21 222 PRO A C 1
ATOM 2812 O O . PRO A 1 189 ? 22.644 5.487 34.120 1.00 19.57 222 PRO A O 1
ATOM 2823 N N . LEU A 1 190 ? 22.517 6.045 31.940 1.00 14.70 223 LEU A N 1
ATOM 2824 C CA . LEU A 1 190 ? 23.649 5.200 31.549 1.00 15.10 223 LEU A CA 1
ATOM 2825 C C . LEU A 1 190 ? 24.968 5.962 31.539 1.00 14.23 223 LEU A C 1
ATOM 2826 O O . LEU A 1 190 ? 25.999 5.374 31.218 1.00 14.91 223 LEU A O 1
ATOM 2842 N N . LYS A 1 191 ? 24.927 7.250 31.868 1.00 14.81 224 LYS A N 1
ATOM 2843 C CA . LYS A 1 191 ? 26.127 8.079 31.934 1.00 15.26 224 LYS A CA 1
ATOM 2844 C C . LYS A 1 191 ? 26.861 8.077 30.592 1.00 17.10 224 LYS A C 1
ATOM 2845 O O . LYS A 1 191 ? 28.077 7.900 30.528 1.00 16.05 224 LYS A O 1
ATOM 2864 N N . LEU A 1 192 ? 26.110 8.276 29.512 1.00 13.66 225 LEU A N 1
ATOM 2865 C CA . LEU A 1 192 ? 26.675 8.304 28.150 1.00 13.23 225 LEU A CA 1
ATOM 2866 C C . LEU A 1 192 ? 27.226 9.688 27.817 1.00 13.72 225 LEU A C 1
ATOM 2867 O O . LEU A 1 192 ? 26.589 10.488 27.105 1.00 13.91 225 LEU A O 1
ATOM 2883 N N . ARG A 1 193 ? 28.422 9.949 28.337 1.00 15.88 226 ARG A N 1
ATOM 2884 C CA . ARG A 1 193 ? 29.001 11.277 28.332 1.00 16.32 226 ARG A CA 1
ATOM 2885 C C . ARG A 1 193 ? 29.485 11.749 26.962 1.00 15.28 226 ARG A C 1
ATOM 2886 O O . ARG A 1 193 ? 29.816 12.918 26.807 1.00 19.78 226 ARG A O 1
ATOM 2907 N N . ALA A 1 194 ? 29.535 10.849 25.976 1.00 12.68 227 ALA A N 1
ATOM 2908 C CA . ALA A 1 194 ? 29.962 11.208 24.626 1.00 11.41 227 ALA A CA 1
ATOM 2909 C C . ALA A 1 194 ? 28.781 11.186 23.646 1.00 11.66 227 ALA A C 1
ATOM 2910 O O . ALA A 1 194 ? 28.984 11.268 22.433 1.00 12.02 227 ALA A O 1
ATOM 2917 N N . THR A 1 195 ? 27.567 11.095 24.170 1.00 10.78 228 THR A N 1
ATOM 2918 C CA . THR A 1 195 ? 26.370 10.893 23.355 1.00 10.13 228 THR A CA 1
ATOM 2919 C C . THR A 1 195 ? 25.432 12.087 23.434 1.00 12.23 228 THR A C 1
ATOM 2920 O O . THR A 1 195 ? 25.081 12.532 24.536 1.00 12.39 228 THR A O 1
ATOM 2931 N N . THR A 1 196 ? 25.043 12.605 22.267 1.00 10.73 229 THR A N 1
ATOM 2932 C CA . THR A 1 196 ? 24.217 13.794 22.203 1.00 11.06 229 THR A CA 1
ATOM 2933 C C . THR A 1 196 ? 23.141 13.690 21.127 1.00 12.46 229 THR A C 1
ATOM 2934 O O . THR A 1 196 ? 23.224 12.878 20.187 1.00 10.54 229 THR A O 1
ATOM 2945 N N . VAL A 1 197 ? 22.093 14.485 21.325 1.00 11.72 230 VAL A N 1
ATOM 2946 C CA . VAL A 1 197 ? 20.985 14.642 20.393 1.00 11.64 230 VAL A CA 1
ATOM 2947 C C . VAL A 1 197 ? 21.088 16.098 19.949 1.00 11.54 230 VAL A C 1
ATOM 2948 O O . VAL A 1 197 ? 20.600 17.001 20.636 1.00 13.09 230 VAL A O 1
ATOM 2961 N N . PRO A 1 198 ? 21.791 16.350 18.844 1.00 10.21 231 PRO A N 1
ATOM 2962 C CA . PRO A 1 198 ? 22.168 17.728 18.500 1.00 10.41 231 PRO A CA 1
ATOM 2963 C C . PRO A 1 198 ? 21.040 18.650 18.018 1.00 11.95 231 PRO A C 1
ATOM 2964 O O . PRO A 1 198 ? 21.189 19.867 18.054 1.00 11.46 231 PRO A O 1
ATOM 2975 N N . GLY A 1 199 ? 19.927 18.094 17.561 1.00 10.51 232 GLY A N 1
ATOM 2976 C CA . GLY A 1 199 ? 18.818 18.936 17.115 1.00 9.23 232 GLY A CA 1
ATOM 2977 C C . GLY A 1 199 ? 19.137 19.558 15.774 1.00 11.70 232 GLY A C 1
ATOM 2978 O O . GLY A 1 199 ? 19.219 18.845 14.769 1.00 12.59 232 GLY A O 1
ATOM 2982 N N . THR A 1 200 ? 19.293 20.872 15.742 1.00 11.06 233 THR A N 1
ATOM 2983 C CA . THR A 1 200 ? 19.715 21.537 14.503 1.00 10.87 233 THR A CA 1
ATOM 2984 C C . THR A 1 200 ? 21.191 21.948 14.528 1.00 13.66 233 THR A C 1
ATOM 2985 O O . THR A 1 200 ? 21.702 22.548 13.576 1.00 14.50 233 THR A O 1
ATOM 2996 N N . ARG A 1 201 ? 21.880 21.629 15.610 1.00 9.16 234 ARG A N 1
ATOM 2997 C CA . ARG A 1 201 ? 23.292 22.013 15.731 1.00 10.38 234 ARG A CA 1
ATOM 2998 C C . ARG A 1 201 ? 24.172 21.236 14.759 1.00 9.85 234 ARG A C 1
ATOM 2999 O O . ARG A 1 201 ? 24.052 20.008 14.663 1.00 10.58 234 ARG A O 1
ATOM 3020 N N . SER A 1 202 ? 25.062 21.945 14.059 1.00 10.46 235 SER A N 1
ATOM 3021 C CA . SER A 1 202 ? 25.842 21.350 12.986 1.00 9.05 235 SER A CA 1
ATOM 3022 C C . SER A 1 202 ? 27.269 20.963 13.351 1.00 9.62 235 SER A C 1
ATOM 3023 O O . SER A 1 202 ? 27.907 20.233 12.611 1.00 10.00 235 SER A O 1
ATOM 3031 N N . ALA A 1 203 ? 27.777 21.464 14.470 1.00 10.01 236 ALA A N 1
ATOM 3032 C CA . ALA A 1 203 ? 29.173 21.228 14.826 1.00 10.23 236 ALA A CA 1
ATOM 3033 C C . ALA A 1 203 ? 29.396 19.822 15.337 1.00 10.63 236 ALA A C 1
ATOM 3034 O O . ALA A 1 203 ? 28.466 19.167 15.825 1.00 10.97 236 ALA A O 1
ATOM 3041 N N . MET A 1 204 ? 30.635 19.360 15.219 1.00 10.94 237 MET A N 1
ATOM 3042 C CA . MET A 1 204 ? 31.068 18.072 15.781 1.00 9.28 237 MET A CA 1
ATOM 3043 C C . MET A 1 204 ? 31.850 18.278 17.058 1.00 11.09 237 MET A C 1
ATOM 3044 O O . MET A 1 204 ? 32.701 19.159 17.110 1.00 12.74 237 MET A O 1
ATOM 3058 N N . PRO A 1 205 ? 31.580 17.467 18.090 1.00 10.40 238 PRO A N 1
ATOM 3059 C CA . PRO A 1 205 ? 32.379 17.524 19.323 1.00 10.92 238 PRO A CA 1
ATOM 3060 C C . PRO A 1 205 ? 33.743 16.902 19.116 1.00 11.65 238 PRO A C 1
ATOM 3061 O O . PRO A 1 205 ? 33.985 16.212 18.113 1.00 14.18 238 PRO A O 1
ATOM 3072 N N . GLU A 1 206 ? 34.634 17.160 20.059 1.00 12.39 239 GLU A N 1
ATOM 3073 C CA . GLU A 1 206 ? 35.922 16.505 20.116 1.00 12.29 239 GLU A CA 1
ATOM 3074 C C . GLU A 1 206 ? 35.848 15.296 21.028 1.00 12.85 239 GLU A C 1
ATOM 3075 O O . GLU A 1 206 ? 35.014 15.245 21.923 1.00 15.40 239 GLU A O 1
ATOM 3087 N N . PRO A 1 207 ? 36.729 14.308 20.788 1.00 13.71 240 PRO A N 1
ATOM 3088 C CA . PRO A 1 207 ? 37.561 14.193 19.598 1.00 12.87 240 PRO A CA 1
ATOM 3089 C C . PRO A 1 207 ? 36.744 13.727 18.398 1.00 10.91 240 PRO A C 1
ATOM 3090 O O . PRO A 1 207 ? 35.762 13.010 18.554 1.00 12.79 240 PRO A O 1
ATOM 3101 N N . SER A 1 208 ? 37.140 14.165 17.215 1.00 13.39 241 SER A N 1
ATOM 3102 C CA . SER A 1 208 ? 36.532 13.657 16.003 1.00 13.07 241 SER A CA 1
ATOM 3103 C C . SER A 1 208 ? 37.495 13.829 14.856 1.00 13.79 241 SER A C 1
ATOM 3104 O O . SER A 1 208 ? 38.358 14.721 14.883 1.00 18.23 241 SER A O 1
ATOM 3112 N N . SER A 1 209 ? 37.377 12.964 13.863 1.00 11.84 242 SER A N 1
ATOM 3113 C CA . SER A 1 209 ? 38.043 13.130 12.598 1.00 11.37 242 SER A CA 1
ATOM 3114 C C . SER A 1 209 ? 37.025 13.675 11.599 1.00 11.01 242 SER A C 1
ATOM 3115 O O . SER A 1 209 ? 35.823 13.634 11.852 1.00 12.03 242 SER A O 1
ATOM 3123 N N . PRO A 1 210 ? 37.491 14.140 10.439 1.00 11.76 243 PRO A N 1
ATOM 3124 C CA . PRO A 1 210 ? 36.540 14.612 9.432 1.00 10.50 243 PRO A CA 1
ATOM 3125 C C . PRO A 1 210 ? 35.658 13.478 8.910 1.00 11.32 243 PRO A C 1
ATOM 3126 O O . PRO A 1 210 ? 35.980 12.295 9.089 1.00 10.74 243 PRO A O 1
ATOM 3137 N N . ALA A 1 211 ? 34.558 13.836 8.256 1.00 11.26 244 ALA A N 1
ATOM 3138 C CA . ALA A 1 211 ? 33.671 12.887 7.608 1.00 9.91 244 ALA A CA 1
ATOM 3139 C C . ALA A 1 211 ? 33.626 13.223 6.128 1.00 9.93 244 ALA A C 1
ATOM 3140 O O . ALA A 1 211 ? 33.523 14.389 5.770 1.00 11.00 244 ALA A O 1
ATOM 3147 N N . TYR A 1 212 ? 33.710 12.202 5.273 1.00 10.23 245 TYR A N 1
ATOM 3148 C CA . TYR A 1 212 ? 33.869 12.404 3.846 1.00 10.44 245 TYR A CA 1
ATOM 3149 C C . TYR A 1 212 ? 32.791 11.695 3.037 1.00 10.76 245 TYR A C 1
ATOM 3150 O O . TYR A 1 212 ? 32.406 10.551 3.347 1.00 10.80 245 TYR A O 1
ATOM 3168 N N . SER A 1 213 ? 32.333 12.354 1.966 1.00 10.72 246 SER A N 1
ATOM 3169 C CA . SER A 1 213 ? 31.323 11.814 1.074 1.00 10.71 246 SER A CA 1
ATOM 3170 C C . SER A 1 213 ? 31.561 12.226 -0.363 1.00 12.15 246 SER A C 1
ATOM 3171 O O . SER A 1 213 ? 32.165 13.264 -0.621 1.00 13.06 246 SER A O 1
ATOM 3179 N N . LYS A 1 214 ? 31.099 11.408 -1.294 1.00 12.90 247 LYS A N 1
ATOM 3180 C CA . LYS A 1 214 ? 31.061 11.812 -2.695 1.00 13.90 247 LYS A CA 1
ATOM 3181 C C . LYS A 1 214 ? 29.715 12.399 -3.143 1.00 16.98 247 LYS A C 1
ATOM 3182 O O . LYS A 1 214 ? 29.622 12.922 -4.234 1.00 19.12 247 LYS A O 1
ATOM 3201 N N . LEU A 1 215 ? 28.696 12.361 -2.298 1.00 18.89 248 LEU A N 1
ATOM 3202 C CA . LEU A 1 215 ? 27.405 12.969 -2.653 1.00 17.93 248 LEU A CA 1
ATOM 3203 C C . LEU A 1 215 ? 26.942 12.447 -4.027 1.00 20.95 248 LEU A C 1
ATOM 3204 O O . LEU A 1 215 ? 26.371 13.180 -4.841 1.00 22.35 248 LEU A O 1
ATOM 3220 N N . SER A 1 216 ? 27.230 11.180 -4.294 1.00 27.26 249 SER A N 1
ATOM 3221 C CA . SER A 1 216 ? 27.134 10.654 -5.660 1.00 27.52 249 SER A CA 1
ATOM 3222 C C . SER A 1 216 ? 27.649 9.232 -5.725 1.00 37.84 249 SER A C 1
ATOM 3223 O O . SER A 1 216 ? 28.198 8.718 -4.743 1.00 32.65 249 SER A O 1
ATOM 3231 N N . ARG A 1 217 ? 27.481 8.620 -6.898 1.00 42.65 250 ARG A N 1
ATOM 3232 C CA . ARG A 1 217 ? 27.924 7.251 -7.153 1.00 36.75 250 ARG A CA 1
ATOM 3233 C C . ARG A 1 217 ? 28.823 7.210 -8.388 1.00 44.15 250 ARG A C 1
ATOM 3234 O O . ARG A 1 217 ? 29.480 8.195 -8.734 1.00 43.84 250 ARG A O 1
ATOM 3238 N N . ASN A 1 220 ? 34.971 8.376 -9.491 1.00 36.21 253 ASN A N 1
ATOM 3239 C CA . ASN A 1 220 ? 35.162 9.530 -10.358 1.00 32.50 253 ASN A CA 1
ATOM 3240 C C . ASN A 1 220 ? 34.819 10.859 -9.663 1.00 29.48 253 ASN A C 1
ATOM 3241 O O . ASN A 1 220 ? 35.494 11.880 -9.846 1.00 30.13 253 ASN A O 1
ATOM 3244 N N . ALA A 1 221 ? 33.764 10.844 -8.864 1.00 28.14 254 ALA A N 1
ATOM 3245 C CA . ALA A 1 221 ? 33.246 12.079 -8.289 1.00 23.97 254 ALA A CA 1
ATOM 3246 C C . ALA A 1 221 ? 34.163 12.656 -7.214 1.00 18.29 254 ALA A C 1
ATOM 3247 O O . ALA A 1 221 ? 34.905 11.936 -6.546 1.00 20.02 254 ALA A O 1
ATOM 3254 N N . PRO A 1 222 ? 34.103 13.976 -7.045 1.00 13.58 255 PRO A N 1
ATOM 3255 C CA . PRO A 1 222 ? 34.931 14.570 -6.002 1.00 14.45 255 PRO A CA 1
ATOM 3256 C C . PRO A 1 222 ? 34.478 14.204 -4.610 1.00 13.46 255 PRO A C 1
ATOM 3257 O O . PRO A 1 222 ? 33.293 13.899 -4.395 1.00 14.26 255 PRO A O 1
ATOM 3268 N N . VAL A 1 223 ? 35.442 14.226 -3.695 1.00 11.86 256 VAL A N 1
ATOM 3269 C CA . VAL A 1 223 ? 35.209 13.960 -2.283 1.00 12.67 256 VAL A CA 1
ATOM 3270 C C . VAL A 1 223 ? 35.010 15.278 -1.541 1.00 13.85 256 VAL A C 1
ATOM 3271 O O . VAL A 1 223 ? 35.735 16.258 -1.772 1.00 13.18 256 VAL A O 1
ATOM 3284 N N . HIS A 1 224 ? 34.039 15.286 -0.631 1.00 11.43 257 HIS A N 1
ATOM 3285 C CA . HIS A 1 224 ? 33.663 16.469 0.129 1.00 11.19 257 HIS A CA 1
ATOM 3286 C C . HIS A 1 224 ? 33.822 16.200 1.597 1.00 11.31 257 HIS A C 1
ATOM 3287 O O . HIS A 1 224 ? 33.511 15.097 2.074 1.00 10.73 257 HIS A O 1
ATOM 3302 N N . ASP A 1 225 ? 34.287 17.209 2.318 1.00 9.94 258 ASP A N 1
ATOM 3303 C CA . ASP A 1 225 ? 34.243 17.203 3.772 1.00 10.60 258 ASP A CA 1
ATOM 3304 C C . ASP A 1 225 ? 32.842 17.584 4.211 1.00 11.07 258 ASP A C 1
ATOM 3305 O O . ASP A 1 225 ? 32.413 18.743 4.084 1.00 11.53 258 ASP A O 1
ATOM 3314 N N . VAL A 1 226 ? 32.132 16.590 4.733 1.00 9.46 259 VAL A N 1
ATOM 3315 C CA . VAL A 1 226 ? 30.742 16.732 5.121 1.00 9.80 259 VAL A CA 1
ATOM 3316 C C . VAL A 1 226 ? 30.568 16.665 6.637 1.00 9.11 259 VAL A C 1
ATOM 3317 O O . VAL A 1 226 ? 29.489 16.345 7.141 1.00 10.28 259 VAL A O 1
ATOM 3330 N N . SER A 1 227 ? 31.623 17.005 7.366 1.00 9.45 260 SER A N 1
ATOM 3331 C CA . SER A 1 227 ? 31.593 16.890 8.820 1.00 9.83 260 SER A CA 1
ATOM 3332 C C . SER A 1 227 ? 30.428 17.653 9.430 1.00 8.92 260 SER A C 1
ATOM 3333 O O . SER A 1 227 ? 29.748 17.139 10.323 1.00 9.93 260 SER A O 1
ATOM 3341 N N . THR A 1 228 ? 30.211 18.879 8.965 1.00 9.42 261 THR A N 1
ATOM 3342 C CA . THR A 1 228 ? 29.168 19.728 9.517 1.00 10.12 261 THR A CA 1
ATOM 3343 C C . THR A 1 228 ? 27.907 19.731 8.651 1.00 9.61 261 THR A C 1
ATOM 3344 O O . THR A 1 228 ? 27.965 19.887 7.443 1.00 10.86 261 THR A O 1
ATOM 3355 N N . LEU A 1 229 ? 26.777 19.546 9.314 1.00 9.34 262 LEU A N 1
ATOM 3356 C CA . LEU A 1 229 ? 25.459 19.530 8.667 1.00 8.87 262 LEU A CA 1
ATOM 3357 C C . LEU A 1 229 ? 24.409 19.667 9.764 1.00 10.21 262 LEU A C 1
ATOM 3358 O O . LEU A 1 229 ? 24.669 19.334 10.919 1.00 10.46 262 LEU A O 1
ATOM 3374 N N . ASN A 1 230 ? 23.233 20.149 9.380 1.00 9.23 263 ASN A N 1
ATOM 3375 C CA . ASN A 1 230 ? 22.077 20.249 10.263 1.00 9.33 263 ASN A CA 1
ATOM 3376 C C . ASN A 1 230 ? 21.394 18.883 10.344 1.00 9.63 263 ASN A C 1
ATOM 3377 O O . ASN A 1 230 ? 20.852 18.410 9.346 1.00 9.88 263 ASN A O 1
ATOM 3388 N N . PRO A 1 231 ? 21.441 18.222 11.519 1.00 9.45 264 PRO A N 1
ATOM 3389 C CA . PRO A 1 231 ? 20.968 16.835 11.603 1.00 10.79 264 PRO A CA 1
ATOM 3390 C C . PRO A 1 231 ? 19.461 16.669 11.587 1.00 10.88 264 PRO A C 1
ATOM 3391 O O . PRO A 1 231 ? 18.993 15.515 11.671 1.00 10.10 264 PRO A O 1
ATOM 3402 N N . SER A 1 232 ? 18.717 17.772 11.466 1.00 9.21 265 SER A N 1
ATOM 3403 C CA . SER A 1 232 ? 17.263 17.665 11.382 1.00 9.88 265 SER A CA 1
ATOM 3404 C C . SER A 1 232 ? 16.789 16.943 10.124 1.00 9.36 265 SER A C 1
ATOM 3405 O O . SER A 1 232 ? 15.626 16.558 10.053 1.00 11.89 265 SER A O 1
ATOM 3413 N N . ILE A 1 233 ? 17.659 16.752 9.133 1.00 9.95 266 ILE A N 1
ATOM 3414 C CA . ILE A 1 233 ? 17.315 15.881 8.019 1.00 8.98 266 ILE A CA 1
ATOM 3415 C C . ILE A 1 233 ? 16.968 14.465 8.482 1.00 10.58 266 ILE A C 1
ATOM 3416 O O . ILE A 1 233 ? 16.256 13.744 7.784 1.00 10.22 266 ILE A O 1
ATOM 3432 N N . ALA A 1 234 ? 17.476 14.076 9.652 1.00 10.69 267 ALA A N 1
ATOM 3433 C CA . ALA A 1 234 ? 17.289 12.733 10.205 1.00 9.16 267 ALA A CA 1
ATOM 3434 C C . ALA A 1 234 ? 16.399 12.717 11.462 1.00 10.02 267 ALA A C 1
ATOM 3435 O O . ALA A 1 234 ? 15.540 11.839 11.621 1.00 10.83 267 ALA A O 1
ATOM 3442 N N . GLY A 1 235 ? 16.610 13.654 12.368 1.00 9.29 268 GLY A N 1
ATOM 3443 C CA . GLY A 1 235 ? 15.882 13.665 13.620 1.00 10.41 268 GLY A CA 1
ATOM 3444 C C . GLY A 1 235 ? 15.857 12.308 14.296 1.00 8.58 268 GLY A C 1
ATOM 3445 O O . GLY A 1 235 ? 16.897 11.656 14.456 1.00 8.50 268 GLY A O 1
ATOM 3449 N N . ALA A 1 236 ? 14.665 11.895 14.718 1.00 9.42 269 ALA A N 1
ATOM 3450 C CA . ALA A 1 236 ? 14.508 10.661 15.485 1.00 7.61 269 ALA A CA 1
ATOM 3451 C C . ALA A 1 236 ? 14.796 9.395 14.668 1.00 9.62 269 ALA A C 1
ATOM 3452 O O . ALA A 1 236 ? 14.846 8.297 15.220 1.00 9.93 269 ALA A O 1
ATOM 3459 N N . ALA A 1 237 ? 15.034 9.550 13.366 1.00 8.71 270 ALA A N 1
ATOM 3460 C CA . ALA A 1 237 ? 15.470 8.453 12.522 1.00 9.00 270 ALA A CA 1
ATOM 3461 C C . ALA A 1 237 ? 16.989 8.366 12.406 1.00 7.61 270 ALA A C 1
ATOM 3462 O O . ALA A 1 237 ? 17.506 7.378 11.915 1.00 10.10 270 ALA A O 1
ATOM 3469 N N . GLY A 1 238 ? 17.717 9.398 12.827 1.00 8.44 271 GLY A N 1
ATOM 3470 C CA . GLY A 1 238 ? 19.158 9.350 12.627 1.00 7.95 271 GLY A CA 1
ATOM 3471 C C . GLY A 1 238 ? 20.084 10.459 13.078 1.00 8.83 271 GLY A C 1
ATOM 3472 O O . GLY A 1 238 ? 21.220 10.471 12.612 1.00 9.26 271 GLY A O 1
ATOM 3476 N N . GLU A 1 239 ? 19.679 11.352 13.981 1.00 7.40 272 GLU A N 1
ATOM 3477 C CA . GLU A 1 239 ? 20.491 12.536 14.276 1.00 8.77 272 GLU A CA 1
ATOM 3478 C C . GLU A 1 239 ? 21.617 12.374 15.299 1.00 8.66 272 GLU A C 1
ATOM 3479 O O . GLU A 1 239 ? 22.427 13.291 15.434 1.00 8.96 272 GLU A O 1
ATOM 3491 N N . MET A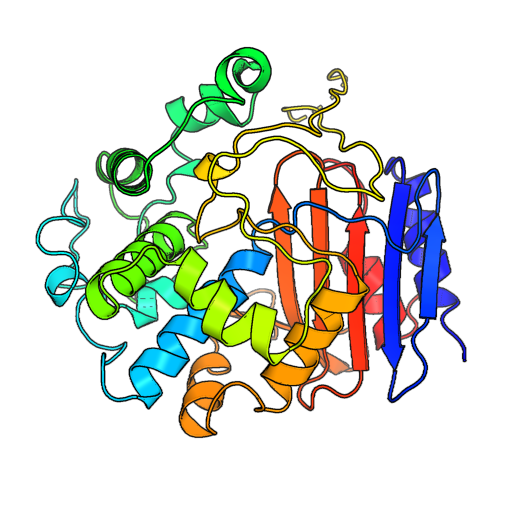 1 240 ? 21.637 11.281 16.069 1.00 8.20 273 MET A N 1
ATOM 3492 C CA . MET A 1 240 ? 22.511 11.258 17.254 1.00 7.10 273 MET A CA 1
ATOM 3493 C C . MET A 1 240 ? 24.006 11.202 16.944 1.00 7.71 273 MET A C 1
ATOM 3494 O O . MET A 1 240 ? 24.423 10.734 15.888 1.00 7.63 273 MET A O 1
ATOM 3508 N N . ILE A 1 241 ? 24.800 11.680 17.900 1.00 8.51 274 ILE A N 1
ATOM 3509 C CA . ILE A 1 241 ? 26.254 11.604 17.858 1.00 8.22 274 ILE A CA 1
ATOM 3510 C C . ILE A 1 241 ? 26.702 10.799 19.059 1.00 8.81 274 ILE A C 1
ATOM 3511 O O . ILE A 1 241 ? 26.142 10.961 20.139 1.00 9.62 274 ILE A O 1
ATOM 3527 N N . SER A 1 242 ? 27.678 9.910 18.878 1.00 8.48 275 SER A N 1
ATOM 3528 C CA . SER A 1 242 ? 28.177 9.105 19.984 1.00 8.69 275 SER A CA 1
ATOM 3529 C C . SER A 1 242 ? 29.619 8.690 19.697 1.00 11.06 275 SER A C 1
ATOM 3530 O O . SER A 1 242 ? 30.250 9.172 18.778 1.00 10.65 275 SER A O 1
ATOM 3538 N N . ASP A 1 243 ? 30.154 7.805 20.524 1.00 9.29 276 ASP A N 1
ATOM 3539 C CA . ASP A 1 243 ? 31.448 7.198 20.268 1.00 10.13 276 ASP A CA 1
ATOM 3540 C C . ASP A 1 243 ? 31.320 5.680 20.406 1.00 9.78 276 ASP A C 1
ATOM 3541 O O . ASP A 1 243 ? 30.235 5.140 20.661 1.00 9.51 276 ASP A O 1
ATOM 3550 N N . SER A 1 244 ? 32.421 4.979 20.215 1.00 9.87 277 SER A N 1
ATOM 3551 C CA . SER A 1 244 ? 32.377 3.524 20.153 1.00 9.22 277 SER A CA 1
ATOM 3552 C C . SER A 1 244 ? 32.267 2.883 21.531 1.00 10.81 277 SER A C 1
ATOM 3553 O O . SER A 1 244 ? 31.958 1.712 21.610 1.00 12.62 277 SER A O 1
ATOM 3561 N N . ARG A 1 245 ? 32.530 3.648 22.578 1.00 10.41 278 ARG A N 1
ATOM 3562 C CA . ARG A 1 245 ? 32.343 3.183 23.955 1.00 10.84 278 ARG A CA 1
ATOM 3563 C C . ARG A 1 245 ? 30.874 3.280 24.373 1.00 9.28 278 ARG A C 1
ATOM 3564 O O . ARG A 1 245 ? 30.258 2.286 24.782 1.00 11.06 278 ARG A O 1
ATOM 3585 N N . ASP A 1 246 ? 30.294 4.470 24.243 1.00 9.85 279 ASP A N 1
ATOM 3586 C CA . ASP A 1 246 ? 28.921 4.688 24.661 1.00 10.94 279 ASP A CA 1
ATOM 3587 C C . ASP A 1 246 ? 27.963 3.790 23.887 1.00 9.49 279 ASP A C 1
ATOM 3588 O O . ASP A 1 246 ? 26.971 3.334 24.427 1.00 10.21 279 ASP A O 1
ATOM 3597 N N . LEU A 1 247 ? 28.232 3.563 22.603 1.00 9.17 280 LEU A N 1
ATOM 3598 C CA . LEU A 1 247 ? 27.311 2.719 21.845 1.00 9.00 280 LEU A CA 1
ATOM 3599 C C . LEU A 1 247 ? 27.274 1.305 22.413 1.00 9.47 280 LEU A C 1
ATOM 3600 O O . LEU A 1 247 ? 26.210 0.686 22.483 1.00 9.58 280 LEU A O 1
ATOM 3616 N N . GLN A 1 248 ? 28.437 0.807 22.827 1.00 10.27 281 GLN A N 1
ATOM 3617 C CA . GLN A 1 248 ? 28.474 -0.499 23.478 1.00 11.31 281 GLN A CA 1
ATOM 3618 C C . GLN A 1 248 ? 27.736 -0.467 24.814 1.00 9.70 281 GLN A C 1
ATOM 3619 O O . GLN A 1 248 ? 26.942 -1.363 25.120 1.00 9.87 281 GLN A O 1
ATOM 3633 N N . THR A 1 249 ? 27.979 0.562 25.617 1.00 8.80 282 THR A N 1
ATOM 3634 C CA . THR A 1 249 ? 27.283 0.670 26.906 1.00 11.09 282 THR A CA 1
ATOM 3635 C C . THR A 1 249 ? 25.764 0.583 26.721 1.00 9.61 282 THR A C 1
ATOM 3636 O O . THR A 1 249 ? 25.044 -0.126 27.441 1.00 11.31 282 THR A O 1
ATOM 3647 N N . PHE A 1 250 ? 25.277 1.295 25.717 1.00 9.75 283 PHE A N 1
ATOM 3648 C CA . PHE A 1 250 ? 23.857 1.317 25.426 1.00 10.22 283 PHE A CA 1
ATOM 3649 C C . PHE A 1 250 ? 23.336 -0.048 24.967 1.00 9.54 283 PHE A C 1
ATOM 3650 O O . PHE A 1 250 ? 22.387 -0.587 25.565 1.00 9.91 283 PHE A O 1
ATOM 3667 N N . TYR A 1 251 ? 23.941 -0.642 23.943 1.00 9.59 284 TYR A N 1
ATOM 3668 C CA . TYR A 1 251 ? 23.406 -1.899 23.431 1.00 9.39 284 TYR A CA 1
ATOM 3669 C C . TYR A 1 251 ? 23.554 -3.046 24.445 1.00 9.52 284 TYR A C 1
ATOM 3670 O O . TYR A 1 251 ? 22.666 -3.898 24.543 1.00 10.49 284 TYR A O 1
ATOM 3688 N N . ARG A 1 252 ? 24.636 -3.051 25.216 1.00 10.53 285 ARG A N 1
ATOM 3689 C CA . ARG A 1 252 ? 24.780 -4.051 26.282 1.00 10.82 285 ARG A CA 1
ATOM 3690 C C . ARG A 1 252 ? 23.656 -3.887 27.301 1.00 10.96 285 ARG A C 1
ATOM 3691 O O . ARG A 1 252 ? 22.972 -4.857 27.631 1.00 11.22 285 ARG A O 1
ATOM 3712 N N . ALA A 1 253 ? 23.446 -2.671 27.796 1.00 10.84 286 ALA A N 1
ATOM 3713 C CA . ALA A 1 253 ? 22.372 -2.435 28.766 1.00 10.38 286 ALA A CA 1
ATOM 3714 C C . ALA A 1 253 ? 21.020 -2.808 28.200 1.00 11.25 286 ALA A C 1
ATOM 3715 O O . ALA A 1 253 ? 20.171 -3.375 28.888 1.00 12.11 286 ALA A O 1
ATOM 3722 N N . LEU A 1 254 ? 20.796 -2.466 26.940 1.00 9.96 287 LEU A N 1
ATOM 3723 C CA . LEU A 1 254 ? 19.534 -2.777 26.307 1.00 9.88 287 LEU A CA 1
ATOM 3724 C C . LEU A 1 254 ? 19.256 -4.276 26.243 1.00 11.40 287 LEU A C 1
ATOM 3725 O O . LEU A 1 254 ? 18.207 -4.744 26.698 1.00 11.01 287 LEU A O 1
ATOM 3741 N N . LEU A 1 255 ? 20.176 -5.043 25.684 1.00 10.54 288 LEU A N 1
ATOM 3742 C CA . LEU A 1 255 ? 19.947 -6.481 25.527 1.00 10.37 288 LEU A CA 1
ATOM 3743 C C . LEU A 1 255 ? 19.974 -7.227 26.858 1.00 12.79 288 LEU A C 1
ATOM 3744 O O . LEU A 1 255 ? 19.383 -8.304 26.985 1.00 13.22 288 LEU A O 1
ATOM 3760 N N . GLN A 1 256 ? 20.624 -6.637 27.849 1.00 11.16 289 GLN A N 1
ATOM 3761 C CA . GLN A 1 256 ? 20.611 -7.178 29.211 1.00 11.94 289 GLN A CA 1
ATOM 3762 C C . GLN A 1 256 ? 19.309 -6.905 29.955 1.00 14.00 289 GLN A C 1
ATOM 3763 O O . GLN A 1 256 ? 19.117 -7.433 31.058 1.00 15.46 289 GLN A O 1
ATOM 3777 N N . GLY A 1 257 ? 18.430 -6.088 29.394 1.00 12.32 290 GLY A N 1
ATOM 3778 C CA . GLY A 1 257 ? 17.162 -5.765 30.021 1.00 12.59 290 GLY A CA 1
ATOM 3779 C C . GLY A 1 257 ? 17.217 -4.649 31.041 1.00 14.00 290 GLY A C 1
ATOM 3780 O O . GLY A 1 257 ? 16.273 -4.477 31.835 1.00 14.78 290 GLY A O 1
ATOM 3784 N N . ARG A 1 258 ? 18.278 -3.861 31.038 1.00 12.78 291 ARG A N 1
ATOM 3785 C CA . ARG A 1 258 ? 18.405 -2.814 32.050 1.00 12.74 291 ARG A CA 1
ATOM 3786 C C . ARG A 1 258 ? 17.573 -1.572 31.754 1.00 14.57 291 ARG A C 1
ATOM 3787 O O . ARG A 1 258 ? 17.431 -0.715 32.625 1.00 15.73 291 ARG A O 1
ATOM 3808 N N . LEU A 1 259 ? 17.039 -1.458 30.535 1.00 13.19 292 LEU A N 1
ATOM 3809 C CA . LEU A 1 259 ? 16.249 -0.297 30.137 1.00 13.15 292 LEU A CA 1
ATOM 3810 C C . LEU A 1 259 ? 14.781 -0.624 29.925 1.00 14.33 292 LEU A C 1
ATOM 3811 O O . LEU A 1 259 ? 13.969 0.273 29.730 1.00 15.10 292 LEU A O 1
ATOM 3827 N N . LEU A 1 260 ? 14.444 -1.906 29.925 1.00 14.15 293 LEU A N 1
ATOM 3828 C CA . LEU A 1 260 ? 13.095 -2.360 29.578 1.00 14.90 293 LEU A CA 1
ATOM 3829 C C . LEU A 1 260 ? 12.721 -3.576 30.399 1.00 15.82 293 LEU A C 1
ATOM 3830 O O . LEU A 1 260 ? 13.558 -4.449 30.628 1.00 17.21 293 LEU A O 1
ATOM 3846 N N . PRO A 1 261 ? 11.451 -3.665 30.821 1.00 15.12 294 PRO A N 1
ATOM 3847 C CA . PRO A 1 261 ? 11.024 -4.927 31.429 1.00 15.78 294 PRO A CA 1
ATOM 3848 C C . PRO A 1 261 ? 10.976 -6.063 30.401 1.00 18.01 294 PRO A C 1
ATOM 3849 O O . PRO A 1 261 ? 11.049 -5.839 29.177 1.00 16.98 294 PRO A O 1
ATOM 3860 N N . LYS A 1 262 ? 10.840 -7.286 30.901 1.00 19.11 295 LYS A N 1
ATOM 3861 C CA . LYS A 1 262 ? 10.878 -8.482 30.063 1.00 20.23 295 LYS A CA 1
ATOM 3862 C C . LYS A 1 262 ? 9.918 -8.416 28.892 1.00 17.99 295 LYS A C 1
ATOM 3863 O O . LYS A 1 262 ? 10.282 -8.778 27.774 1.00 19.09 295 LYS A O 1
ATOM 3882 N N . SER A 1 263 ? 8.678 -8.009 29.143 1.00 18.31 296 SER A N 1
ATOM 3883 C CA . SER A 1 263 ? 7.667 -8.038 28.090 1.00 20.64 296 SER A CA 1
ATOM 3884 C C . SER A 1 263 ? 8.076 -7.075 26.989 1.00 16.66 296 SER A C 1
ATOM 3885 O O . SER A 1 263 ? 7.901 -7.359 25.810 1.00 17.77 296 SER A O 1
ATOM 3893 N N . ALA A 1 264 ? 8.606 -5.927 27.394 1.00 16.20 297 ALA A N 1
ATOM 3894 C CA . ALA A 1 264 ? 9.005 -4.897 26.430 1.00 15.80 297 ALA A CA 1
ATOM 3895 C C . ALA A 1 264 ? 10.197 -5.348 25.592 1.00 14.50 297 ALA A C 1
ATOM 3896 O O . ALA A 1 264 ? 10.201 -5.203 24.357 1.00 13.88 297 ALA A O 1
ATOM 3903 N N . LEU A 1 265 ? 11.231 -5.895 26.230 1.00 13.43 298 LEU A N 1
ATOM 3904 C CA . LEU A 1 265 ? 12.358 -6.401 25.460 1.00 13.74 298 LEU A CA 1
ATOM 3905 C C . LEU A 1 265 ? 11.940 -7.558 24.553 1.00 14.27 298 LEU A C 1
ATOM 3906 O O . LEU A 1 265 ? 12.460 -7.747 23.451 1.00 14.12 298 LEU A O 1
ATOM 3922 N N . ASN A 1 266 ? 10.981 -8.359 25.009 1.00 15.65 299 ASN A N 1
ATOM 3923 C CA . ASN A 1 266 ? 10.461 -9.424 24.160 1.00 15.99 299 ASN A CA 1
ATOM 3924 C C . ASN A 1 266 ? 9.796 -8.876 22.886 1.00 13.06 299 ASN A C 1
ATOM 3925 O O . ASN A 1 266 ? 9.973 -9.428 21.799 1.00 14.81 299 ASN A O 1
ATOM 3936 N N . GLU A 1 267 ? 9.020 -7.810 23.026 1.00 13.80 300 GLU A N 1
ATOM 3937 C CA . GLU A 1 267 ? 8.414 -7.150 21.866 1.00 12.75 300 GLU A CA 1
ATOM 3938 C C . GLU A 1 267 ? 9.498 -6.598 20.952 1.00 12.72 300 GLU A C 1
ATOM 3939 O O . GLU A 1 267 ? 9.404 -6.727 19.741 1.00 13.88 300 GLU A O 1
ATOM 3951 N N . MET A 1 268 ? 10.524 -5.999 21.542 1.00 12.41 301 MET A N 1
ATOM 3952 C CA . MET A 1 268 ? 11.588 -5.396 20.757 1.00 13.53 301 MET A CA 1
ATOM 3953 C C . MET A 1 268 ? 12.315 -6.426 19.914 1.00 12.62 301 MET A C 1
ATOM 3954 O O . MET A 1 268 ? 12.733 -6.133 18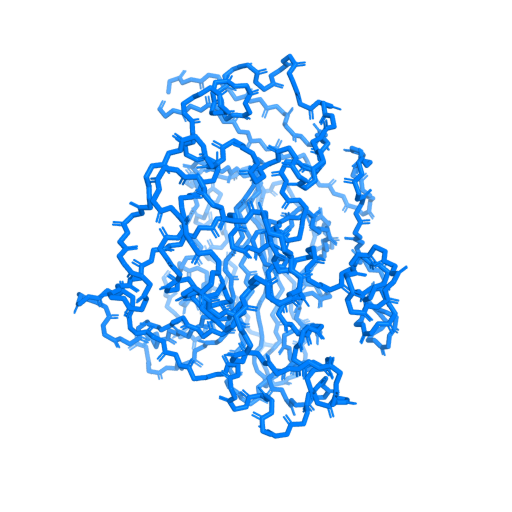.791 1.00 12.48 301 MET A O 1
ATOM 3968 N N . THR A 1 269 ? 12.478 -7.629 20.468 1.00 11.87 302 THR A N 1
ATOM 3969 C CA . THR A 1 269 ? 13.203 -8.705 19.807 1.00 13.20 302 THR A CA 1
ATOM 3970 C C . THR A 1 269 ? 12.279 -9.672 19.049 1.00 13.68 302 THR A C 1
ATOM 3971 O O . THR A 1 269 ? 12.733 -10.730 18.610 1.00 14.78 302 THR A O 1
ATOM 3982 N N . THR A 1 270 ? 11.016 -9.292 18.862 1.00 14.08 303 THR A N 1
ATOM 3983 C CA . THR A 1 270 ? 10.124 -10.019 17.972 1.00 13.58 303 THR A CA 1
ATOM 3984 C C . THR A 1 270 ? 10.331 -9.476 16.564 1.00 14.90 303 THR A C 1
ATOM 3985 O O . THR A 1 270 ? 9.958 -8.341 16.260 1.00 15.20 303 THR A O 1
ATOM 3996 N N . THR A 1 271 ? 10.958 -10.285 15.728 1.00 14.47 304 THR A N 1
ATOM 3997 C CA . THR A 1 271 ? 11.451 -9.814 14.443 1.00 13.67 304 THR A CA 1
ATOM 3998 C C . THR A 1 271 ? 10.606 -10.236 13.251 1.00 18.10 304 THR A C 1
ATOM 3999 O O . THR A 1 271 ? 9.897 -11.259 13.285 1.00 19.64 304 THR A O 1
ATOM 4010 N N . VAL A 1 272 ? 10.705 -9.419 12.203 1.00 16.39 305 VAL A N 1
ATOM 4011 C CA . VAL A 1 272 ? 10.135 -9.696 10.894 1.00 17.05 305 VAL A CA 1
ATOM 4012 C C . VAL A 1 272 ? 11.276 -10.143 9.990 1.00 19.16 305 VAL A C 1
ATOM 4013 O O . VAL A 1 272 ? 12.360 -9.564 10.007 1.00 16.81 305 VAL A O 1
ATOM 4026 N N . GLN A 1 273 ? 11.053 -11.173 9.181 1.00 22.23 306 GLN A N 1
ATOM 4027 C CA . GLN A 1 273 ? 12.057 -11.556 8.193 1.00 21.72 306 GLN A CA 1
ATOM 4028 C C . GLN A 1 273 ? 12.017 -10.530 7.075 1.00 26.73 306 GLN A C 1
ATOM 4029 O O . GLN A 1 273 ? 10.960 -10.275 6.503 1.00 35.88 306 GLN A O 1
ATOM 4043 N N . ILE A 1 274 ? 13.160 -9.937 6.759 1.00 23.10 307 ILE A N 1
ATOM 4044 C CA . ILE A 1 274 ? 13.183 -8.817 5.833 1.00 23.08 307 ILE A CA 1
ATOM 4045 C C . ILE A 1 274 ? 13.607 -9.219 4.428 1.00 33.03 307 ILE A C 1
ATOM 4046 O O . ILE A 1 274 ? 13.434 -8.447 3.486 1.00 32.83 307 ILE A O 1
ATOM 4062 N N . SER A 1 275 ? 14.158 -10.420 4.292 1.00 29.80 308 SER A N 1
ATOM 4063 C CA . SER A 1 275 ? 14.576 -10.908 2.979 1.00 38.19 308 SER A CA 1
ATOM 4064 C C . SER A 1 275 ? 14.512 -12.423 2.869 1.00 37.75 308 SER A C 1
ATOM 4065 O O . SER A 1 275 ? 15.091 -13.134 3.689 1.00 35.55 308 SER A O 1
ATOM 4073 N N . PRO A 1 276 ? 13.853 -12.927 1.814 1.00 47.56 309 PRO A N 1
ATOM 4074 C CA . PRO A 1 276 ? 13.746 -14.378 1.626 1.00 41.84 309 PRO A CA 1
ATOM 4075 C C . PRO A 1 276 ? 15.117 -15.046 1.480 1.00 40.99 309 PRO A C 1
ATOM 4076 O O . PRO A 1 276 ? 15.276 -16.211 1.845 1.00 49.54 309 PRO A O 1
ATOM 4087 N N . GLU A 1 277 ? 16.092 -14.302 0.966 1.00 40.23 310 GLU A N 1
ATOM 4088 C CA . GLU A 1 277 ? 17.422 -14.843 0.692 1.00 45.99 310 GLU A CA 1
ATOM 4089 C C . GLU A 1 277 ? 18.330 -14.849 1.925 1.00 50.47 310 GLU A C 1
ATOM 4090 O O . GLU A 1 277 ? 19.413 -15.439 1.901 1.00 46.46 310 GLU A O 1
ATOM 4094 N N . TYR A 1 278 ? 17.890 -14.185 2.992 1.00 42.44 311 TYR A N 1
ATOM 4095 C CA . TYR A 1 278 ? 18.664 -14.090 4.226 1.00 39.72 311 TYR A CA 1
ATOM 4096 C C . TYR A 1 278 ? 17.745 -14.375 5.406 1.00 36.68 311 TYR A C 1
ATOM 4097 O O . TYR A 1 278 ? 17.378 -13.463 6.153 1.00 32.78 311 TYR A O 1
ATOM 4101 N N . PRO A 1 279 ? 17.368 -15.650 5.582 1.00 29.25 312 PRO A N 1
ATOM 4102 C CA . PRO A 1 279 ? 16.311 -16.041 6.517 1.00 28.97 312 PRO A CA 1
ATOM 4103 C C . PRO A 1 279 ? 16.645 -15.791 7.988 1.00 27.50 312 PRO A C 1
ATOM 4104 O O . PRO A 1 279 ? 15.734 -15.785 8.816 1.00 29.38 312 PRO A O 1
ATOM 4115 N N . ASN A 1 280 ? 17.923 -15.599 8.305 1.00 22.84 313 ASN A N 1
ATOM 4116 C CA . ASN A 1 280 ? 18.321 -15.369 9.693 1.00 24.37 313 ASN A CA 1
ATOM 4117 C C . ASN A 1 280 ? 18.469 -13.895 10.041 1.00 21.43 313 ASN A C 1
ATOM 4118 O O . ASN A 1 280 ? 18.829 -13.570 11.172 1.00 21.30 313 ASN A O 1
ATOM 4129 N N . VAL A 1 281 ? 18.227 -13.015 9.076 1.00 20.50 314 VAL A N 1
ATOM 4130 C CA . VAL A 1 281 ? 18.251 -11.579 9.341 1.00 17.58 314 VAL A CA 1
ATOM 4131 C C . VAL A 1 281 ? 16.828 -11.167 9.663 1.00 18.64 314 VAL A C 1
ATOM 4132 O O . VAL A 1 281 ? 15.896 -11.479 8.909 1.00 19.87 314 VAL A O 1
ATOM 4145 N N . GLY A 1 282 ? 16.642 -10.515 10.808 1.00 14.72 315 GLY A N 1
ATOM 4146 C CA . GLY A 1 282 ? 15.321 -10.093 11.218 1.00 14.38 315 GLY A CA 1
ATOM 4147 C C . GLY A 1 282 ? 15.355 -8.657 11.695 1.00 14.66 315 GLY A C 1
ATOM 4148 O O . GLY A 1 282 ? 16.404 -8.177 12.161 1.00 16.93 315 GLY A O 1
ATOM 4152 N N . TYR A 1 283 ? 14.231 -7.963 11.549 1.00 12.94 316 TYR A N 1
ATOM 4153 C CA . TYR A 1 283 ? 14.117 -6.597 12.068 1.00 11.36 316 TYR A CA 1
ATOM 4154 C C . TYR A 1 283 ? 12.990 -6.549 13.080 1.00 12.82 316 TYR A C 1
ATOM 4155 O O . TYR A 1 283 ? 11.843 -6.916 12.758 1.00 12.33 316 TYR A O 1
ATOM 4173 N N . GLY A 1 284 ? 13.308 -6.119 14.297 1.00 11.39 317 GLY A N 1
ATOM 4174 C CA . GLY A 1 284 ? 12.343 -6.001 15.371 1.00 10.51 317 GLY A CA 1
ATOM 4175 C C . GLY A 1 284 ? 11.917 -4.557 15.545 1.00 13.16 317 GLY A C 1
ATOM 4176 O O . GLY A 1 284 ? 11.613 -3.899 14.553 1.00 12.36 317 GLY A O 1
ATOM 4180 N N . LEU A 1 285 ? 11.900 -4.055 16.777 1.00 10.83 318 LEU A N 1
ATOM 418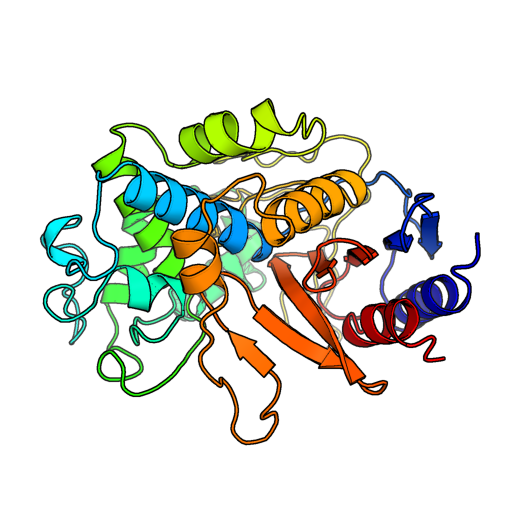1 C CA . LEU A 1 285 ? 11.467 -2.678 17.000 1.00 10.27 318 LEU A CA 1
ATOM 4182 C C . LEU A 1 285 ? 12.697 -1.792 17.081 1.00 10.66 318 LEU A C 1
ATOM 4183 O O . LEU A 1 285 ? 13.302 -1.640 18.130 1.00 10.51 318 LEU A O 1
ATOM 4199 N N . GLY A 1 286 ? 13.087 -1.220 15.947 1.00 9.78 319 GLY A N 1
ATOM 4200 C CA . GLY A 1 286 ? 14.297 -0.390 15.898 1.00 10.46 319 GLY A CA 1
ATOM 4201 C C . GLY A 1 286 ? 15.571 -1.159 16.255 1.00 10.12 319 GLY A C 1
ATOM 4202 O O . GLY A 1 286 ? 16.517 -0.588 16.831 1.00 10.50 319 GLY A O 1
ATOM 4206 N N . LEU A 1 287 ? 15.586 -2.453 15.945 1.00 10.27 320 LEU A N 1
ATOM 4207 C CA . LEU A 1 287 ? 16.675 -3.349 16.338 1.00 10.41 320 LEU A CA 1
ATOM 4208 C C . LEU A 1 287 ? 16.714 -4.503 15.373 1.00 11.17 320 LEU A C 1
ATOM 4209 O O . LEU A 1 287 ? 15.660 -4.998 14.998 1.00 13.66 320 LEU A O 1
ATOM 4225 N N . MET A 1 288 ? 17.900 -4.929 14.960 1.00 10.87 321 MET A N 1
ATOM 4226 C CA . MET A 1 288 ? 18.052 -6.002 13.979 1.00 13.33 321 MET A CA 1
ATOM 4227 C C . MET A 1 288 ? 18.780 -7.178 14.587 1.00 12.98 321 MET A C 1
ATOM 4228 O O . MET A 1 288 ? 19.592 -6.983 15.474 1.00 14.77 321 MET A O 1
ATOM 4242 N N . LYS A 1 289 ? 18.480 -8.382 14.098 1.00 11.69 322 LYS A N 1
ATOM 4243 C CA . LYS A 1 289 ? 19.247 -9.574 14.452 1.00 12.91 322 LYS A CA 1
ATOM 4244 C C . LYS A 1 289 ? 19.869 -10.171 13.199 1.00 12.65 322 LYS A C 1
ATOM 4245 O O . LYS A 1 289 ? 19.350 -10.014 12.094 1.00 14.02 322 LYS A O 1
ATOM 4264 N N . ASP A 1 290 ? 20.995 -10.853 13.368 1.00 13.09 323 ASP A N 1
ATOM 4265 C CA . ASP A 1 290 ? 21.646 -11.538 12.259 1.00 14.94 323 ASP A CA 1
ATOM 4266 C C . ASP A 1 290 ? 22.354 -12.721 12.867 1.00 17.58 323 ASP A C 1
ATOM 4267 O O . ASP A 1 290 ? 22.830 -12.643 13.984 1.00 16.97 323 ASP A O 1
ATOM 4276 N N . LYS A 1 291 ? 22.403 -13.830 12.151 1.00 16.51 324 LYS A N 1
ATOM 4277 C CA . LYS A 1 291 ? 23.242 -14.940 12.570 1.00 15.76 324 LYS A CA 1
ATOM 4278 C C . LYS A 1 291 ? 24.460 -15.000 11.673 1.00 14.71 324 LYS A C 1
ATOM 4279 O O . LYS A 1 291 ? 24.344 -15.125 10.450 1.00 17.89 324 LYS A O 1
ATOM 4298 N N . LEU A 1 292 ? 25.629 -14.919 12.285 1.00 13.59 325 LEU A N 1
ATOM 4299 C CA . LEU A 1 292 ? 26.886 -14.825 11.556 1.00 13.74 325 LEU A CA 1
ATOM 4300 C C . LEU A 1 292 ? 27.386 -16.205 11.115 1.00 16.31 325 LEU A C 1
ATOM 4301 O O . LEU A 1 292 ? 26.778 -17.226 11.427 1.00 16.74 325 LEU A O 1
ATOM 4317 N N . SER A 1 293 ? 28.481 -16.221 10.369 1.00 18.39 326 SER A N 1
ATOM 4318 C CA . SER A 1 293 ? 28.919 -17.434 9.691 1.00 21.01 326 SER A CA 1
ATOM 4319 C C . SER A 1 293 ? 29.157 -18.549 10.688 1.00 21.13 326 SER A C 1
ATOM 4320 O O . SER A 1 293 ? 28.841 -19.709 10.404 1.00 21.05 326 SER A O 1
ATOM 4328 N N . CYS A 1 294 ? 29.697 -18.184 11.851 1.00 15.80 327 CYS A N 1
ATOM 4329 C CA . CYS A 1 294 ? 30.062 -19.139 12.900 1.00 19.00 327 CYS A CA 1
ATOM 4330 C C . CYS A 1 294 ? 28.896 -19.452 13.827 1.00 17.40 327 CYS A C 1
ATOM 4331 O O . CYS A 1 294 ? 29.078 -20.160 14.819 1.00 21.54 327 CYS A O 1
ATOM 4338 N N . GLY A 1 295 ? 27.710 -18.945 13.518 1.00 16.98 328 GLY A N 1
ATOM 4339 C CA . GLY A 1 295 ? 26.505 -19.284 14.267 1.00 15.13 328 GLY A CA 1
ATOM 4340 C C . GLY A 1 295 ? 26.177 -18.343 15.419 1.00 13.19 328 GLY A C 1
ATOM 4341 O O . GLY A 1 295 ? 25.110 -18.423 16.018 1.00 14.77 328 GLY A O 1
ATOM 4345 N N . VAL A 1 296 ? 27.078 -17.419 15.697 1.00 12.38 329 VAL A N 1
ATOM 4346 C CA . VAL A 1 296 ? 26.802 -16.421 16.718 1.00 13.25 329 VAL A CA 1
ATOM 4347 C C . VAL A 1 296 ? 25.752 -15.435 16.219 1.00 12.23 329 VAL A C 1
ATOM 4348 O O . VAL A 1 296 ? 25.853 -14.882 15.102 1.00 12.99 329 VAL A O 1
ATOM 4361 N N . GLU A 1 297 ? 24.753 -15.218 17.060 1.00 12.94 330 GLU A N 1
ATOM 4362 C CA . GLU A 1 297 ? 23.660 -14.317 16.770 1.00 11.47 330 GLU A CA 1
ATOM 4363 C C . GLU A 1 297 ? 23.942 -12.969 17.412 1.00 12.95 330 GLU A C 1
ATOM 4364 O O . GLU A 1 297 ? 24.225 -12.874 18.609 1.00 13.58 330 GLU A O 1
ATOM 4376 N N . VAL A 1 298 ? 23.866 -11.914 16.602 1.00 11.26 331 VAL A N 1
ATOM 4377 C CA . VAL A 1 298 ? 24.090 -10.558 17.096 1.00 11.25 331 VAL A CA 1
ATOM 4378 C C . VAL A 1 298 ? 22.871 -9.695 16.874 1.00 10.85 331 VAL A C 1
ATOM 4379 O O . VAL A 1 298 ? 22.086 -9.907 15.949 1.00 11.54 331 VAL A O 1
ATOM 4392 N N . TRP A 1 299 ? 22.731 -8.722 17.768 1.00 10.26 332 TRP A N 1
ATOM 4393 C CA . TRP A 1 299 ? 21.626 -7.777 17.816 1.00 9.46 332 TRP A CA 1
ATOM 4394 C C . TRP A 1 299 ? 22.199 -6.374 17.785 1.00 10.44 332 TRP A C 1
ATOM 4395 O O . TRP A 1 299 ? 23.168 -6.068 18.477 1.00 10.27 332 TRP A O 1
ATOM 4416 N N . GLY A 1 300 ? 21.595 -5.492 17.004 1.00 10.51 333 GLY A N 1
ATOM 4417 C CA . GLY A 1 300 ? 22.133 -4.142 16.923 1.00 11.63 333 GLY A CA 1
ATOM 4418 C C . GLY A 1 300 ? 21.507 -3.374 15.781 1.00 10.62 333 GLY A C 1
ATOM 4419 O O . GLY A 1 300 ? 20.346 -3.578 15.456 1.00 11.25 333 GLY A O 1
ATOM 4423 N N . HIS A 1 301 ? 22.279 -2.494 15.161 1.00 9.31 334 HIS A N 1
ATOM 4424 C CA . HIS A 1 301 ? 21.753 -1.688 14.068 1.00 8.72 334 HIS A CA 1
ATOM 4425 C C . HIS A 1 301 ? 22.936 -1.072 13.353 1.00 10.02 334 HIS A C 1
ATOM 4426 O O . HIS A 1 301 ? 23.962 -0.789 13.965 1.00 11.75 334 HIS A O 1
ATOM 4441 N N . GLY A 1 302 ? 22.774 -0.853 12.050 1.00 11.69 335 GLY A N 1
ATOM 4442 C CA . GLY A 1 302 ? 23.773 -0.099 11.310 1.00 11.94 335 GLY A CA 1
ATOM 4443 C C . GLY A 1 302 ? 23.359 1.352 11.254 1.00 11.10 335 GLY A C 1
ATOM 4444 O O . GLY A 1 302 ? 22.199 1.687 11.490 1.00 12.42 335 GLY A O 1
ATOM 4448 N N . GLY A 1 303 ? 24.314 2.217 10.950 1.00 11.15 336 GLY A N 1
ATOM 4449 C CA . GLY A 1 303 ? 24.033 3.623 10.762 1.00 10.61 336 GLY A CA 1
ATOM 4450 C C . GLY A 1 303 ? 24.658 4.144 9.495 1.00 10.50 336 GLY A C 1
ATOM 4451 O O . GLY A 1 303 ? 25.791 3.826 9.163 1.00 12.17 336 GLY A O 1
ATOM 4455 N N . GLY A 1 304 ? 23.884 4.945 8.770 1.00 12.40 337 GLY A N 1
ATOM 4456 C CA . GLY A 1 304 ? 24.390 5.662 7.620 1.00 12.31 337 GLY A CA 1
ATOM 4457 C C . GLY A 1 304 ? 23.852 7.089 7.616 1.00 15.23 337 GLY A C 1
ATOM 4458 O O . GLY A 1 304 ? 22.657 7.345 7.772 1.00 19.97 337 GLY A O 1
ATOM 4462 N N . ILE A 1 305 ? 24.766 8.038 7.471 1.00 11.58 338 ILE A N 1
ATOM 4463 C CA . ILE A 1 305 ? 24.452 9.425 7.248 1.00 10.14 338 ILE A CA 1
ATOM 4464 C C . ILE A 1 305 ? 25.724 9.986 6.578 1.00 10.34 338 ILE A C 1
ATOM 4465 O O . ILE A 1 305 ? 26.722 9.281 6.453 1.00 10.83 338 ILE A O 1
ATOM 4481 N N . HIS A 1 306 ? 25.691 11.221 6.108 1.00 10.10 339 HIS A N 1
ATOM 4482 C CA . HIS A 1 306 ? 26.793 11.763 5.304 1.00 11.55 339 HIS A CA 1
ATOM 4483 C C . HIS A 1 306 ? 28.162 11.554 5.942 1.00 11.34 339 HIS A C 1
ATOM 4484 O O . HIS A 1 306 ? 28.415 11.993 7.047 1.00 10.33 339 HIS A O 1
ATOM 4499 N N . GLY A 1 307 ? 29.042 10.870 5.228 1.00 9.92 340 GLY A N 1
ATOM 4500 C CA . GLY A 1 307 ? 30.399 10.651 5.674 1.00 9.79 340 GLY A CA 1
ATOM 4501 C C . GLY A 1 307 ? 30.563 9.760 6.883 1.00 9.57 340 GLY A C 1
ATOM 4502 O O . GLY A 1 307 ? 31.613 9.819 7.532 1.00 9.91 340 GLY A O 1
ATOM 4506 N N . SER A 1 308 ? 29.558 8.948 7.172 1.00 8.97 341 SER A N 1
ATOM 4507 C CA . SER A 1 308 ? 29.574 8.197 8.414 1.00 8.15 341 SER A CA 1
ATOM 4508 C C . SER A 1 308 ? 28.815 6.884 8.303 1.00 8.29 341 SER A C 1
ATOM 4509 O O . SER A 1 308 ? 27.586 6.866 8.233 1.00 9.93 341 SER A O 1
ATOM 4517 N N . SER A 1 309 ? 29.567 5.792 8.284 1.00 9.29 342 SER A N 1
ATOM 4518 C CA . SER A 1 309 ? 29.005 4.433 8.264 1.00 8.93 342 SER A CA 1
ATOM 4519 C C . SER A 1 309 ? 29.331 3.807 9.608 1.00 9.64 342 SER A C 1
ATOM 4520 O O . SER A 1 309 ? 30.500 3.586 9.909 1.00 10.72 342 SER A O 1
ATOM 4528 N N . SER A 1 310 ? 28.297 3.556 10.415 1.00 9.88 343 SER A N 1
ATOM 4529 C CA . SER A 1 310 ? 28.463 3.116 11.790 1.00 10.30 343 SER A CA 1
ATOM 4530 C C . SER A 1 310 ? 27.926 1.716 11.971 1.00 9.62 343 SER A C 1
ATOM 4531 O O . SER A 1 310 ? 27.039 1.267 11.239 1.00 10.86 343 SER A O 1
ATOM 4539 N N . LEU A 1 311 ? 28.507 1.019 12.942 1.00 10.45 344 LEU A N 1
ATOM 4540 C CA . LEU A 1 311 ? 28.051 -0.314 13.290 1.00 1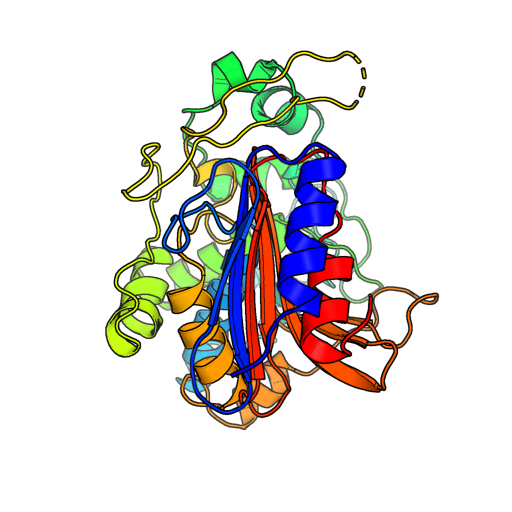0.92 344 LEU A CA 1
ATOM 4541 C C . LEU A 1 311 ? 28.010 -0.426 14.816 1.00 11.32 344 LEU A C 1
ATOM 4542 O O . LEU A 1 311 ? 28.769 0.220 15.536 1.00 10.18 344 LEU A O 1
ATOM 4558 N N . ALA A 1 312 ? 27.093 -1.260 15.292 1.00 11.58 345 ALA A N 1
ATOM 4559 C CA . ALA A 1 312 ? 26.928 -1.516 16.730 1.00 9.99 345 ALA A CA 1
ATOM 4560 C C . ALA A 1 312 ? 26.211 -2.840 16.868 1.00 8.69 345 ALA A C 1
ATOM 4561 O O . ALA A 1 312 ? 25.126 -3.021 16.317 1.00 10.22 345 ALA A O 1
ATOM 4568 N N . GLN A 1 313 ? 26.831 -3.774 17.578 1.00 9.72 346 GLN A N 1
ATOM 4569 C CA . GLN A 1 313 ? 26.294 -5.135 17.688 1.00 10.67 346 GLN A CA 1
ATOM 4570 C C . GLN A 1 313 ? 26.615 -5.721 19.047 1.00 10.52 346 GLN A C 1
ATOM 4571 O O . GLN A 1 313 ? 27.656 -5.424 19.619 1.00 10.80 346 GLN A O 1
ATOM 4585 N N . VAL A 1 314 ? 25.706 -6.547 19.546 1.00 8.96 347 VAL A N 1
ATOM 4586 C CA . VAL A 1 314 ? 25.942 -7.274 20.778 1.00 9.43 347 VAL A CA 1
ATOM 4587 C C . VAL A 1 314 ? 25.334 -8.670 20.693 1.00 9.90 347 VAL A C 1
ATOM 4588 O O . VAL A 1 314 ? 24.356 -8.888 19.980 1.00 11.35 347 VAL A O 1
ATOM 4601 N N . THR A 1 315 ? 25.891 -9.623 21.442 1.00 9.70 348 THR A N 1
ATOM 4602 C CA . THR A 1 315 ? 25.225 -10.915 21.572 1.00 9.91 348 THR A CA 1
ATOM 4603 C C . THR A 1 315 ? 23.939 -10.747 22.385 1.00 10.64 348 THR A C 1
ATOM 4604 O O . THR A 1 315 ? 23.734 -9.730 23.040 1.00 11.24 348 THR A O 1
ATOM 4615 N N . ARG A 1 316 ? 23.059 -11.741 22.344 1.00 11.79 349 ARG A N 1
ATOM 4616 C CA . ARG A 1 316 ? 21.725 -11.585 22.911 1.00 11.79 349 ARG A CA 1
ATOM 4617 C C . ARG A 1 316 ? 21.711 -11.322 24.413 1.00 12.87 349 ARG A C 1
ATOM 4618 O O . ARG A 1 316 ? 20.814 -10.632 24.914 1.00 14.00 349 ARG A O 1
ATOM 4639 N N . ASP A 1 317 ? 22.681 -11.871 25.135 1.00 14.28 350 ASP A N 1
ATOM 4640 C CA . ASP A 1 317 ? 22.734 -11.631 26.565 1.00 15.84 350 ASP A CA 1
ATOM 4641 C C . ASP A 1 317 ? 23.506 -10.367 26.899 1.00 14.41 350 ASP A C 1
ATOM 4642 O O . ASP A 1 317 ? 23.691 -10.056 28.079 1.00 16.63 350 ASP A O 1
ATOM 4651 N N . GLY A 1 318 ? 23.929 -9.611 25.879 1.00 11.67 351 GLY A N 1
ATOM 4652 C CA . GLY A 1 318 ? 24.648 -8.381 26.115 1.00 12.43 351 GLY A CA 1
ATOM 4653 C C . GLY A 1 318 ? 26.091 -8.526 26.578 1.00 12.25 351 GLY A C 1
ATOM 4654 O O . GLY A 1 318 ? 26.724 -7.549 26.999 1.00 14.80 351 GLY A O 1
ATOM 4658 N N . GLY A 1 319 ? 26.652 -9.728 26.449 1.00 11.80 352 GLY A N 1
ATOM 4659 C CA . GLY A 1 319 ? 27.958 -9.993 27.014 1.00 11.56 352 GLY A CA 1
ATOM 4660 C C . GLY A 1 319 ? 29.144 -9.636 26.142 1.00 10.80 352 GLY A C 1
ATOM 4661 O O . GLY A 1 319 ? 30.234 -9.382 26.644 1.00 11.97 352 GLY A O 1
ATOM 4665 N N . HIS A 1 320 ? 28.927 -9.639 24.830 1.00 11.53 353 HIS A N 1
ATOM 4666 C CA . HIS A 1 320 ? 29.982 -9.390 23.860 1.00 10.41 353 HIS A CA 1
ATOM 4667 C C . HIS A 1 320 ? 29.478 -8.285 22.935 1.00 11.45 353 HIS A C 1
ATOM 4668 O O . HIS A 1 320 ? 28.482 -8.471 22.247 1.00 11.54 353 HIS A O 1
ATOM 4683 N N . SER A 1 321 ? 30.168 -7.150 22.955 1.00 10.39 354 SER A N 1
ATOM 4684 C CA . SER A 1 321 ? 29.765 -5.977 22.172 1.00 9.68 354 SER A CA 1
ATOM 4685 C C . SER A 1 321 ? 30.860 -5.470 21.234 1.00 10.23 354 SER A C 1
ATOM 4686 O O . SER A 1 321 ? 32.055 -5.726 21.427 1.00 11.23 354 SER A O 1
ATOM 4694 N N . LEU A 1 322 ? 30.405 -4.696 20.245 1.00 9.51 355 LEU A N 1
ATOM 4695 C CA . LEU A 1 322 ? 31.259 -4.080 19.242 1.00 10.69 355 LEU A CA 1
ATOM 4696 C C . LEU A 1 322 ? 30.576 -2.812 18.755 1.00 9.43 355 LEU A C 1
ATOM 4697 O O . LEU A 1 322 ? 29.367 -2.804 18.557 1.00 10.77 355 LEU A O 1
ATOM 4713 N N . ALA A 1 323 ? 31.343 -1.757 18.524 1.00 9.60 356 ALA A N 1
ATOM 4714 C CA . ALA A 1 323 ? 30.802 -0.574 17.832 1.00 9.67 356 ALA A CA 1
ATOM 4715 C C . ALA A 1 323 ? 31.929 0.079 17.084 1.00 10.79 356 ALA A C 1
ATOM 4716 O O . ALA A 1 323 ? 33.086 -0.031 17.471 1.00 11.16 356 ALA A O 1
ATOM 4723 N N . GLY A 1 324 ? 31.610 0.762 15.998 1.00 10.23 357 GLY A N 1
ATOM 4724 C CA . GLY A 1 324 ? 32.656 1.428 15.239 1.00 9.49 357 GLY A CA 1
ATOM 4725 C C . GLY A 1 324 ? 32.130 2.287 14.120 1.00 9.58 357 GLY A C 1
ATOM 4726 O O . GLY A 1 324 ? 30.926 2.391 13.903 1.00 9.66 357 GLY A O 1
ATOM 4730 N N . ASN A 1 325 ? 33.065 2.859 13.366 1.00 9.97 358 ASN A N 1
ATOM 4731 C CA . ASN A 1 325 ? 32.729 3.864 12.364 1.00 10.32 358 ASN A CA 1
ATOM 4732 C C . ASN A 1 325 ? 33.767 3.942 11.260 1.00 10.11 358 ASN A C 1
ATOM 4733 O O . ASN A 1 325 ? 34.982 3.877 11.532 1.00 10.67 358 ASN A O 1
ATOM 4744 N N . PHE A 1 326 ? 33.278 4.124 10.039 1.00 9.20 359 PHE A N 1
ATOM 4745 C CA . PHE A 1 326 ? 34.095 4.521 8.900 1.00 10.28 359 PHE A CA 1
ATOM 4746 C C . PHE A 1 326 ? 33.714 5.944 8.533 1.00 9.90 359 PHE A C 1
ATOM 4747 O O . PHE A 1 326 ? 32.525 6.264 8.452 1.00 10.50 359 PHE A O 1
ATOM 4764 N N . ASN A 1 327 ? 34.705 6.792 8.228 1.00 9.65 360 ASN A N 1
ATOM 4765 C CA . ASN A 1 327 ? 34.438 8.194 7.862 1.00 10.50 360 ASN A CA 1
ATOM 4766 C C . ASN A 1 327 ? 34.429 8.422 6.346 1.00 10.84 360 ASN A C 1
ATOM 4767 O O . ASN A 1 327 ? 34.690 9.534 5.865 1.00 11.53 360 ASN A O 1
ATOM 4778 N N . ALA A 1 328 ? 34.120 7.371 5.598 1.00 12.43 361 ALA A N 1
ATOM 4779 C CA . ALA A 1 328 ? 33.747 7.508 4.189 1.00 12.47 361 ALA A CA 1
ATOM 4780 C C . ALA A 1 328 ? 32.458 6.751 4.036 1.00 14.61 361 ALA A C 1
ATOM 4781 O O . ALA A 1 328 ? 32.287 5.672 4.619 1.00 14.91 361 ALA A O 1
ATOM 4788 N N . ASP A 1 329 ? 31.548 7.277 3.242 1.00 14.74 362 ASP A N 1
ATOM 4789 C CA . ASP A 1 329 ? 30.271 6.601 3.066 1.00 14.76 362 ASP A CA 1
ATOM 4790 C C . ASP A 1 329 ? 30.194 5.812 1.764 1.00 17.55 362 ASP A C 1
ATOM 4791 O O . ASP A 1 329 ? 29.131 5.282 1.436 1.00 22.56 362 ASP A O 1
ATOM 4800 N N . TRP A 1 330 ? 31.316 5.702 1.052 1.00 14.93 363 TRP A N 1
ATOM 4801 C CA . TRP A 1 330 ? 31.375 5.020 -0.245 1.00 17.71 363 TRP A CA 1
ATOM 4802 C C . TRP A 1 330 ? 32.270 3.788 -0.225 1.00 18.59 363 TRP A C 1
ATOM 4803 O O . TRP A 1 330 ? 32.393 3.094 -1.247 1.00 21.39 363 TRP A O 1
ATOM 4824 N N . ALA A 1 331 ? 32.893 3.514 0.914 1.00 18.39 364 ALA A N 1
ATOM 4825 C CA . ALA A 1 331 ? 33.874 2.447 1.002 1.00 20.54 364 ALA A CA 1
ATOM 4826 C C . ALA A 1 331 ? 33.869 1.826 2.380 1.00 19.55 364 ALA A C 1
ATOM 4827 O O . ALA A 1 331 ? 33.368 2.421 3.335 1.00 18.43 364 ALA A O 1
ATOM 4834 N N . GLY A 1 332 ? 34.449 0.629 2.466 1.00 18.68 365 GLY A N 1
ATOM 4835 C CA . GLY A 1 332 ? 34.543 -0.105 3.712 1.00 19.67 365 GLY A CA 1
ATOM 4836 C C . GLY A 1 332 ? 33.374 -1.048 3.885 1.00 17.28 365 GLY A C 1
ATOM 4837 O O . GLY A 1 332 ? 32.222 -0.674 3.717 1.00 21.71 365 GLY A O 1
ATOM 4841 N N . ASP A 1 333 ? 33.689 -2.275 4.258 1.00 16.96 366 ASP A N 1
ATOM 4842 C CA . ASP A 1 333 ? 32.706 -3.318 4.488 1.00 19.32 366 ASP A CA 1
ATOM 4843 C C . ASP A 1 333 ? 32.531 -3.524 6.000 1.00 15.72 366 ASP A C 1
ATOM 4844 O O . ASP A 1 333 ? 33.372 -4.119 6.661 1.00 18.78 366 ASP A O 1
ATOM 4853 N N . SER A 1 334 ? 31.436 -3.011 6.534 1.00 16.28 367 SER A N 1
ATOM 4854 C CA . SER A 1 334 ? 31.175 -3.091 7.966 1.00 17.05 367 SER A CA 1
ATOM 4855 C C . SER A 1 334 ? 30.921 -4.533 8.398 1.00 16.57 367 SER A C 1
ATOM 4856 O O . SER A 1 334 ? 31.277 -4.920 9.506 1.00 15.19 367 SER A O 1
ATOM 4864 N N . GLN A 1 335 ? 30.339 -5.340 7.520 1.00 16.14 368 GLN A N 1
ATOM 4865 C CA . GLN A 1 335 ? 30.082 -6.733 7.868 1.00 15.34 368 GLN A CA 1
ATOM 4866 C C . GLN A 1 335 ? 31.379 -7.488 8.121 1.00 14.54 368 GLN A C 1
ATOM 4867 O O . GLN A 1 335 ? 31.433 -8.360 8.999 1.00 15.40 368 GLN A O 1
ATOM 4881 N N . LYS A 1 336 ? 32.444 -7.172 7.386 1.00 15.21 369 LYS A N 1
ATOM 4882 C CA . LYS A 1 336 ? 33.730 -7.806 7.636 1.00 14.26 369 LYS A CA 1
ATOM 4883 C C . LYS A 1 336 ? 34.222 -7.543 9.065 1.00 15.29 369 LYS A C 1
ATOM 4884 O O . LYS A 1 336 ? 34.847 -8.395 9.677 1.00 15.30 369 LYS A O 1
ATOM 4903 N N . VAL A 1 337 ? 33.958 -6.353 9.603 1.00 13.37 370 VAL A N 1
ATOM 4904 C CA . VAL A 1 337 ? 34.387 -6.029 10.954 1.00 13.85 370 VAL A CA 1
ATOM 4905 C C . VAL A 1 337 ? 33.588 -6.859 11.966 1.00 11.95 370 VAL A C 1
ATOM 4906 O O . VAL A 1 337 ? 34.143 -7.373 12.937 1.00 12.51 370 VAL A O 1
ATOM 4919 N N . ILE A 1 338 ? 32.293 -6.983 11.717 1.00 10.93 371 ILE A N 1
ATOM 4920 C CA . ILE A 1 338 ? 31.397 -7.761 12.578 1.00 11.78 371 ILE A CA 1
ATOM 4921 C C . ILE A 1 338 ? 31.797 -9.235 12.573 1.00 13.16 371 ILE A C 1
ATOM 4922 O O . ILE A 1 338 ? 31.919 -9.863 13.638 1.00 12.26 371 ILE A O 1
ATOM 4938 N N . GLU A 1 339 ? 32.033 -9.786 11.387 1.00 13.00 372 GLU A N 1
ATOM 4939 C CA . GLU A 1 339 ? 32.455 -11.176 11.278 1.00 13.07 372 GLU A CA 1
ATOM 4940 C C . GLU A 1 339 ? 33.807 -11.399 11.941 1.00 12.11 372 GLU A C 1
ATOM 4941 O O . GLU A 1 339 ? 34.018 -12.418 12.602 1.00 14.44 372 GLU A O 1
ATOM 4953 N N . ALA A 1 340 ? 34.737 -10.463 11.786 1.00 13.09 373 ALA A N 1
ATOM 4954 C CA . ALA A 1 340 ? 36.052 -10.611 12.397 1.00 13.85 373 ALA A CA 1
ATOM 4955 C C . ALA A 1 340 ? 35.926 -10.674 13.918 1.00 14.53 373 ALA A C 1
ATOM 4956 O O . ALA A 1 340 ? 36.504 -11.539 14.590 1.00 15.34 373 ALA A O 1
ATOM 4963 N N . GLU A 1 341 ? 35.138 -9.764 14.469 1.00 12.77 374 GLU A N 1
ATOM 4964 C CA . GLU A 1 341 ? 35.015 -9.673 15.911 1.00 11.44 374 GLU A CA 1
ATOM 4965 C C . GLU A 1 341 ? 34.281 -10.867 16.501 1.00 11.99 374 GLU A C 1
ATOM 4966 O O . GLU A 1 341 ? 34.750 -11.445 17.493 1.00 13.53 374 GLU A O 1
ATOM 4978 N N . PHE A 1 342 ? 33.138 -11.233 15.945 1.00 11.96 375 PHE A N 1
ATOM 4979 C CA . PHE A 1 342 ? 32.305 -12.262 16.575 1.00 11.61 375 PHE A CA 1
ATOM 4980 C C . PHE A 1 342 ? 32.653 -13.683 16.146 1.00 15.28 375 PHE A C 1
ATOM 4981 O O . PHE A 1 342 ? 32.335 -14.627 16.865 1.00 15.35 375 PHE A O 1
ATOM 4998 N N . CYS A 1 343 ? 33.305 -13.832 14.992 1.00 14.17 376 CYS A N 1
ATOM 4999 C CA . CYS A 1 343 ? 33.654 -15.165 14.470 1.00 15.15 376 CYS A CA 1
ATOM 5000 C C . CYS A 1 343 ? 35.140 -15.364 14.212 1.00 18.16 376 CYS A C 1
ATOM 5001 O O . CYS A 1 343 ? 35.556 -16.484 13.880 1.00 20.10 376 CYS A O 1
ATOM 5008 N N . GLY A 1 344 ? 35.939 -14.308 14.374 1.00 17.99 377 GLY A N 1
ATOM 5009 C CA . GLY A 1 344 ? 37.368 -14.390 14.115 1.00 19.85 377 GLY A CA 1
ATOM 5010 C C . GLY A 1 344 ? 37.700 -14.527 12.643 1.00 21.96 377 GLY A C 1
ATOM 5011 O O . GLY A 1 344 ? 38.807 -14.937 12.293 1.00 27.00 377 GLY A O 1
ATOM 5015 N N . THR A 1 345 ? 36.748 -14.183 11.781 1.00 21.07 378 THR A N 1
ATOM 5016 C CA . THR A 1 345 ? 36.898 -14.319 10.336 1.00 24.66 378 THR A CA 1
ATOM 5017 C C . THR A 1 345 ? 37.956 -13.355 9.801 1.00 27.83 378 THR A C 1
ATOM 5018 O O . THR A 1 345 ? 37.859 -12.137 9.983 1.00 24.47 378 THR A O 1
ATOM 5029 N N . ALA A 1 346 ? 38.972 -13.908 9.149 1.00 27.71 379 ALA A N 1
ATOM 5030 C CA . ALA A 1 346 ? 39.988 -13.103 8.489 1.00 32.63 379 ALA A CA 1
ATOM 5031 C C . ALA A 1 346 ? 39.371 -12.367 7.304 1.00 36.99 379 ALA A C 1
ATOM 5032 O O . ALA A 1 346 ? 39.523 -11.147 7.171 1.00 44.57 379 ALA A O 1
#

Foldseek 3Di:
DDQVLLLVQQQVQVVFPFQKKKKWKAFLHDIDIHMDHPWDRFAKDFQAQLLQVLLLLLVLVCVVVVLDDQQQQLCVQVPPLQDAPAGDSNQAGLQCLQQQQSQQAALCPQVVNLCCPLAPVCVVCQLPADQLSNSSVSRRNDHGRDHRNPAGDDHLNSQSSSQSSCCSSPVHGSQVSSCVQPCVVLVQVFKHQQQQFFAGDPPHDWFWEQSDDVGDIDGSSGGGQNVRHSSTGMMHHNVSLLSRVLCLLQQVRHHPVSSVQQPPFDQRDPVQRQWTGGRSKIWHQAPQRFIWMGDWRDDGQKTKTWIAGNNSSIIMIMIGRYRNTRDVVSSVCCRPPVHD

Solvent-accessible surface area: 13462 Å² total; per-residue (Å²): 147,115,17,80,25,2,53,100,6,1,83,46,3,40,93,92,34,1,47,0,0,0,0,0,0,64,78,42,170,98,99,40,62,3,47,4,43,144,29,30,16,81,5,61,6,6,0,0,18,0,0,0,0,1,0,0,0,0,0,0,23,0,36,55,95,69,102,10,73,0,80,22,54,0,30,124,36,6,88,45,47,0,102,17,95,61,4,28,0,118,128,3,32,0,50,36,0,0,14,0,12,1,3,1,35,6,1,15,105,16,95,57,4,71,66,79,4,75,14,96,22,3,89,139,41,36,112,57,89,27,57,72,152,86,2,4,53,25,0,27,69,46,123,30,78,35,95,50,47,70,58,52,57,67,1,29,0,0,0,5,0,0,4,32,0,0,86,110,21,34,65,119,72,26,9,78,10,0,49,72,47,0,19,132,80,34,142,4,197,5,6,50,17,4,32,71,147,35,71,39,40,130,57,36,24,58,14,57,4,49,7,70,133,149,24,95,75,34,81,0,19,47,0,5,0,12,14,12,14,6,3,3,9,0,3,1,11,0,128,11,1,6,51,0,2,23,6,0,3,67,30,179,17,8,69,184,71,3,12,89,47,0,23,84,38,43,122,46,36,141,96,36,76,66,33,0,0,0,2,0,0,48,57,36,92,8,94,69,41,51,65,2,11,0,2,29,8,50,21,9,0,4,31,3,4,1,17,0,24,93,106,0,24,21,0,1,0,0,2,1,3,0,63,86,13,23,58,36,73,108,0,9,27,3,17,16,33,50,63,108

B-factor: mean 18.16, std 9.02, range [7.1, 79.48]

Radius of gyration: 18.87 Å; Cα contacts (8 Å, |Δi|>4): 822; chains: 1; bounding box: 50×44×44 Å

InterPro domains:
  IPR001466 Beta-lactamase-related [PF00144] (46-352)
  IPR012338 Beta-lactamase/transpeptidase-like [G3DSA:3.40.710.10] (34-382)
  IPR012338 Beta-lactamase/transpeptidase-like [SSF56601] (8-362)
  IPR050491 Beta-lactamase AmpC-like [PTHR46825] (78-360)

CATH classification: 3.40.710.10

Nearest PDB structures (foldseek):
  3wwx-assembly1_A  TM=1.003E+00  e=8.744E-77  Streptomyces sp. 82F2
  4y7p-assembly2_A  TM=9.442E-01  e=1.772E-40  Bacillus cereus
  2efx-assembly5_E  TM=8.397E-01  e=4.705E-26  Brucella anthropi
  3o3v-assembly3_C  TM=7.849E-01  e=8.127E-20  Escherichia coli IHE3034
  7mdf-assembly1_A-2  TM=7.514E-01  e=5.515E-19  Escherichia coli CFT073

Secondary structure (DSSP, 8-state):
---HHHHHHHHHHHHTT-SEEEEEEEESEEEEEEEEES--TT--EE-GGGHHHHHHHHHHHHHHTTS--TTSBHHHHSTTTS-GGG--TTS-BHHHHHTT-S----GGG-HHHHHHHTSTTHHHHTT----HHHHHHHHHTS--SSSTTS-----HHHHHHHHHHHHHHHSS-HHHHHIIIIITTTT-TT-B--TT--PPPSS----EE-S---PPPEE-----GGGTGGGT--EE-HHHHHHHHHHHHTTSSS-HHHHHHHT-PEE--TT-TT-EE-SS-EEEE-TTS-EEEEEEEEETTEEEEEEEETTS-EEEEEEESBSSS--HHHHHHHHHH---